Protein AF-A0A1F5TQA6-F1 (afdb_monomer_lite)

Sequence (234 aa):
MYDNLQKINLTEYLNKCCGGTNWVKESWLVFLDSYVGLLSKENTNILKLKINNNLNHYQINDIVNEIMIACVYHPEANFFKENNKKTFDLFDKNLNLKIEVKTLNEGDDEKERHKQDKFICISKCLNVLEEKNEKQQTKKIIYKKCTDHLTKASSQINNKGKIYLIYDYNTLTSENIGTKKEPRFTRTHRSALSKDDIKNEINNFLNNFSKNHPQITVEAIYFGDLRDKVINSK

pLDDT: mean 78.11, std 19.72, range [31.39, 97.75]

Organism: NCBI:txid1798007

Foldseek 3Di:
DLVLCVLLVCVVVCCVVQVHDPDPPQLLSVLLSVLSVPDDPQQSVQSSVQDDPPDDSVSVVQSVQLSLCCLQPNSPWGADDPPVHQAAGTARPVVRAGEHEAELFDDPVQVVVVVVAPDDPDPDPQDPVRLVVLLVVLLVLLLVSLVVRVVSNCVNRVLAHEYEYEYEQLGNRDHDDDDDDDDDDDDRDHRSDDPVRSVVSNVVSQVVVCVVRVRYHYHYDYPVVSSVSSSVRD

Secondary structure (DSSP, 8-state):
--HHHHHTT-HHHHHHHTTSSS----HHHHHHHHHHHHS-HHHHHHHHHHS-TT--HHHHHHHHHHHHHHHHH-TTPEE---BSB---SEEETTTTEEEEEEEEPPPHHHHHHHHHS----------HHHHHHHHHHHHHHHHHHHHHHHHHHHHHTTT-EEEEEEE-TTTSS------------------SS-HHHHHHHHHHHHHHHHHH-TTEEEEEEEHHHHHHHHHT--

Radius of gyration: 19.12 Å; chains: 1; bounding box: 57×35×50 Å

Structure (mmCIF, N/CA/C/O backbone):
data_AF-A0A1F5TQA6-F1
#
_entry.id   AF-A0A1F5TQA6-F1
#
loop_
_atom_site.group_PDB
_atom_site.id
_atom_site.type_symbol
_atom_site.label_atom_id
_atom_site.label_alt_id
_atom_site.label_comp_id
_atom_site.label_asym_id
_atom_site.label_entity_id
_atom_sit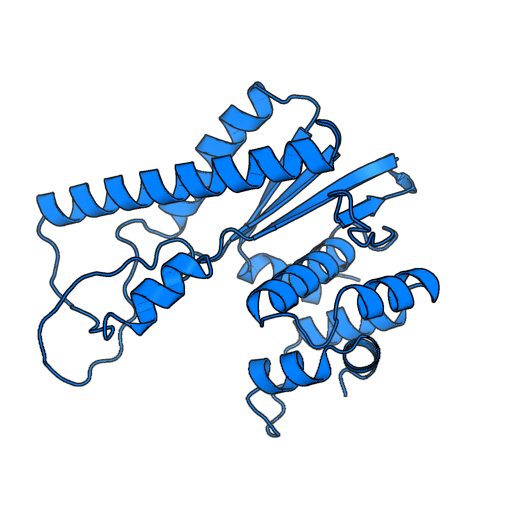e.label_seq_id
_atom_site.pdbx_PDB_ins_code
_atom_site.Cartn_x
_atom_site.Cartn_y
_atom_site.Cartn_z
_atom_site.occupancy
_atom_site.B_iso_or_equiv
_atom_site.auth_seq_id
_atom_site.auth_comp_id
_atom_site.auth_asym_id
_atom_site.auth_atom_id
_atom_site.pdbx_PDB_model_num
ATOM 1 N N . MET A 1 1 ? -16.507 -7.291 -16.276 1.00 73.50 1 MET A N 1
ATOM 2 C CA . MET A 1 1 ? -15.082 -7.016 -16.571 1.00 73.50 1 MET A CA 1
ATOM 3 C C . MET A 1 1 ? -14.577 -6.030 -15.532 1.00 73.50 1 MET A C 1
ATOM 5 O O . MET A 1 1 ? -14.895 -4.864 -15.659 1.00 73.50 1 MET A O 1
ATOM 9 N N . TYR A 1 2 ? -13.870 -6.487 -14.488 1.00 89.00 2 TYR A N 1
ATOM 10 C CA . TYR A 1 2 ? -13.513 -5.684 -13.297 1.00 89.00 2 TYR A CA 1
ATOM 11 C C . TYR A 1 2 ? -14.634 -4.728 -12.830 1.00 89.00 2 TYR A C 1
ATOM 13 O O . TYR A 1 2 ? -14.406 -3.535 -12.611 1.00 89.00 2 TYR A O 1
ATOM 21 N N . ASP A 1 3 ? -15.876 -5.227 -12.775 1.00 91.50 3 ASP A N 1
ATOM 22 C CA . ASP A 1 3 ? -17.065 -4.371 -12.677 1.00 91.50 3 ASP A CA 1
ATOM 23 C C . ASP A 1 3 ? -17.149 -3.684 -11.308 1.00 91.50 3 ASP A C 1
ATOM 25 O O . ASP A 1 3 ? -17.685 -2.583 -11.193 1.00 91.50 3 ASP A O 1
ATOM 29 N N . ASN A 1 4 ? -16.614 -4.305 -10.256 1.00 95.75 4 ASN A N 1
ATOM 30 C CA . ASN A 1 4 ? -16.625 -3.741 -8.911 1.00 95.75 4 ASN A CA 1
ATOM 31 C C . ASN A 1 4 ? -15.526 -2.686 -8.739 1.00 95.75 4 ASN A C 1
ATOM 33 O O . ASN A 1 4 ? -15.786 -1.633 -8.156 1.00 95.75 4 ASN A O 1
ATOM 37 N N . LEU A 1 5 ? -14.346 -2.897 -9.328 1.00 94.12 5 LEU A N 1
ATOM 38 C CA . LEU A 1 5 ? -13.292 -1.880 -9.404 1.00 94.12 5 LEU A CA 1
ATOM 39 C C . LEU A 1 5 ? -13.754 -0.662 -10.218 1.00 94.12 5 LEU A C 1
ATOM 41 O O . LEU A 1 5 ? -13.551 0.480 -9.803 1.00 94.12 5 LEU A O 1
ATOM 45 N N . GLN A 1 6 ? -14.451 -0.875 -11.336 1.00 91.81 6 GLN A N 1
ATOM 46 C CA . GLN A 1 6 ? -15.059 0.219 -12.103 1.00 91.81 6 GLN A CA 1
ATOM 47 C C . GLN A 1 6 ? -16.114 0.975 -11.287 1.00 91.81 6 GLN A C 1
ATOM 49 O O . GLN A 1 6 ? -16.143 2.207 -11.311 1.00 91.81 6 GLN A O 1
ATOM 54 N N . LYS A 1 7 ? -16.941 0.267 -10.501 1.00 93.12 7 LYS A N 1
ATOM 55 C CA . LYS A 1 7 ? -17.925 0.898 -9.606 1.00 93.12 7 LYS A CA 1
ATOM 56 C C . LYS A 1 7 ? -17.283 1.816 -8.572 1.00 93.12 7 LYS A C 1
ATOM 58 O O . LYS A 1 7 ? -17.970 2.732 -8.140 1.00 93.12 7 LYS A O 1
ATOM 63 N N . ILE A 1 8 ? -16.025 1.617 -8.172 1.00 94.00 8 ILE A N 1
ATOM 64 C CA . ILE A 1 8 ? -15.305 2.522 -7.255 1.00 94.00 8 ILE A CA 1
ATOM 65 C C . ILE A 1 8 ? -14.425 3.556 -7.980 1.00 94.00 8 ILE A C 1
ATOM 67 O O . ILE A 1 8 ? -13.492 4.082 -7.388 1.00 94.00 8 ILE A O 1
ATOM 71 N N . ASN A 1 9 ? -14.741 3.878 -9.239 1.00 92.00 9 ASN A N 1
ATOM 72 C CA . ASN A 1 9 ? -14.057 4.873 -10.077 1.00 92.00 9 ASN A CA 1
ATOM 73 C C . ASN A 1 9 ? -12.630 4.498 -10.532 1.00 92.00 9 ASN A C 1
ATOM 75 O O . ASN A 1 9 ? -11.887 5.371 -10.975 1.00 92.00 9 ASN A O 1
ATOM 79 N N . LEU A 1 10 ? -12.232 3.218 -10.515 1.00 90.06 10 LEU A N 1
ATOM 80 C CA . LEU A 1 10 ? -10.914 2.803 -11.034 1.00 90.06 10 LEU A CA 1
ATOM 81 C C . LEU A 1 10 ? -10.862 2.617 -12.557 1.00 90.06 10 LEU A C 1
ATOM 83 O O . LEU A 1 10 ? -9.854 2.148 -13.074 1.00 90.06 10 LEU A O 1
ATOM 87 N N . THR A 1 11 ? -11.897 2.991 -13.308 1.00 87.31 11 THR A N 1
ATOM 88 C CA . THR A 1 11 ? -11.952 2.776 -14.765 1.00 87.31 11 THR A CA 1
ATOM 89 C C . THR A 1 11 ? -10.742 3.355 -15.504 1.00 87.31 11 THR A C 1
ATOM 91 O O . THR A 1 11 ? -10.133 2.667 -16.320 1.00 87.31 11 THR A O 1
ATOM 94 N N . GLU A 1 12 ? -10.344 4.597 -15.206 1.00 81.12 12 GLU A N 1
ATOM 95 C CA . GLU A 1 12 ? -9.190 5.221 -15.868 1.00 81.12 12 GLU A CA 1
ATOM 96 C C . GLU A 1 12 ? -7.869 4.536 -15.491 1.00 81.12 12 GLU A C 1
ATOM 98 O O . GLU A 1 12 ? -7.020 4.304 -16.356 1.00 81.12 12 GLU A O 1
ATOM 103 N N . TYR A 1 13 ? -7.716 4.159 -14.218 1.00 82.69 13 TYR A N 1
ATOM 104 C CA . TYR A 1 13 ? -6.567 3.386 -13.750 1.00 82.69 13 TYR A CA 1
ATOM 105 C C . TYR A 1 13 ? -6.472 2.050 -14.484 1.00 82.69 13 TYR A C 1
ATOM 107 O O . TYR A 1 13 ? -5.425 1.734 -15.039 1.00 82.69 13 TYR A O 1
ATOM 115 N N . LEU A 1 14 ? -7.575 1.303 -14.566 1.00 82.00 14 LEU A N 1
ATOM 116 C CA . LEU A 1 14 ? -7.634 0.022 -15.268 1.00 82.00 14 LEU A CA 1
ATOM 117 C C . LEU A 1 14 ? -7.272 0.178 -16.748 1.00 82.00 14 LEU A C 1
ATOM 119 O O . LEU A 1 14 ? -6.489 -0.617 -17.264 1.00 82.00 14 LEU A O 1
ATOM 123 N N . ASN A 1 15 ? -7.763 1.227 -17.412 1.00 77.50 15 ASN A N 1
ATOM 124 C CA . ASN A 1 15 ? -7.427 1.510 -18.808 1.00 77.50 15 ASN A CA 1
ATOM 125 C C . ASN A 1 15 ? -5.929 1.781 -19.001 1.00 77.50 15 ASN A C 1
ATOM 127 O O . ASN A 1 15 ? -5.332 1.255 -19.941 1.00 77.50 15 ASN A O 1
ATOM 131 N N . LYS A 1 16 ? -5.316 2.570 -18.108 1.00 73.19 16 LYS A N 1
ATOM 132 C CA . LYS A 1 16 ? -3.877 2.880 -18.141 1.00 73.19 16 LYS A CA 1
ATOM 133 C C . LYS A 1 16 ? -3.017 1.662 -17.803 1.00 73.19 16 LYS A C 1
ATOM 135 O O . LYS A 1 16 ? -2.061 1.378 -18.516 1.00 73.19 16 LYS A O 1
ATOM 140 N N . CYS A 1 17 ? -3.358 0.932 -16.744 1.00 67.69 17 CYS A N 1
ATOM 141 C CA . CYS A 1 17 ? -2.598 -0.227 -16.281 1.00 67.69 17 CYS A CA 1
ATOM 142 C C . CYS A 1 17 ? -2.706 -1.429 -17.223 1.00 67.69 17 CYS A C 1
ATOM 144 O O . CYS A 1 17 ? -1.745 -2.181 -17.334 1.00 67.69 17 CYS A O 1
ATOM 146 N N . CYS A 1 18 ? -3.836 -1.597 -17.916 1.00 65.62 18 CYS A N 1
ATOM 147 C CA . CYS A 1 18 ? -4.081 -2.735 -18.807 1.00 65.62 18 CYS A CA 1
ATOM 148 C C . CYS A 1 18 ? -3.906 -2.392 -20.300 1.00 65.62 18 CYS A C 1
ATOM 150 O O . CYS A 1 18 ? -4.338 -3.159 -21.155 1.00 65.62 18 CYS A O 1
ATOM 152 N N . GLY A 1 19 ? -3.304 -1.242 -20.631 1.00 57.25 19 GLY A N 1
ATOM 153 C CA . GLY A 1 19 ? -2.870 -0.917 -21.996 1.00 57.25 19 GLY A CA 1
ATOM 154 C C . GLY A 1 19 ? -3.977 -0.652 -23.024 1.00 57.25 19 GLY A C 1
ATOM 155 O O . GLY A 1 19 ? -3.674 -0.607 -24.211 1.00 57.2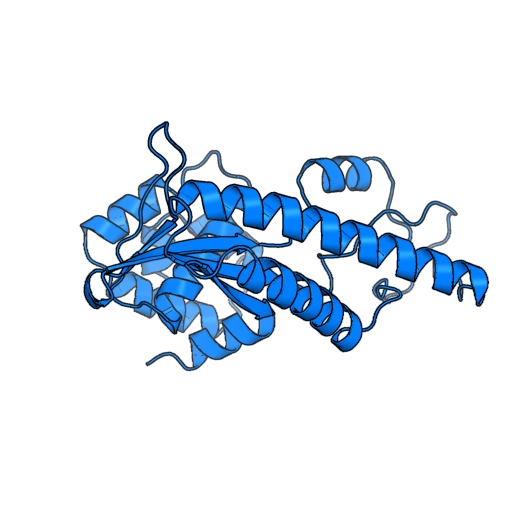5 19 GLY A O 1
ATOM 156 N N . GLY A 1 20 ? -5.227 -0.449 -22.594 1.00 53.53 20 GLY A N 1
ATOM 157 C CA . GLY A 1 20 ? -6.359 -0.142 -23.471 1.00 53.53 20 GLY A CA 1
ATOM 158 C C . GLY A 1 20 ? -6.773 -1.293 -24.404 1.00 53.53 20 GLY A C 1
ATOM 159 O O . GLY A 1 20 ? -6.061 -1.700 -25.314 1.00 53.53 20 GLY A O 1
ATOM 160 N N . THR A 1 21 ? -8.004 -1.775 -24.239 1.00 48.66 21 THR A N 1
ATOM 161 C CA . THR A 1 21 ? -8.761 -2.666 -25.153 1.00 48.66 21 THR A CA 1
ATOM 162 C C . THR A 1 21 ? -8.250 -4.091 -25.429 1.00 48.66 21 THR A C 1
ATOM 164 O O . THR A 1 21 ? -9.085 -4.936 -25.743 1.00 48.66 21 THR A O 1
ATOM 167 N N . ASN A 1 22 ? -6.975 -4.428 -25.208 1.00 48.84 22 ASN A N 1
ATOM 168 C CA . ASN A 1 22 ? -6.481 -5.814 -25.268 1.00 48.84 22 ASN A CA 1
ATOM 169 C C . ASN A 1 22 ? -6.252 -6.369 -23.856 1.00 48.84 22 ASN A C 1
ATOM 171 O O . ASN A 1 22 ? -5.157 -6.319 -23.305 1.00 48.84 22 ASN A O 1
ATOM 175 N N . TRP A 1 23 ? -7.335 -6.871 -23.263 1.00 55.66 23 TRP A N 1
ATOM 176 C CA . TRP A 1 23 ? -7.415 -7.346 -21.883 1.00 55.66 23 TRP A CA 1
ATOM 177 C C . TRP A 1 23 ? -6.536 -8.580 -21.644 1.00 55.66 23 TRP A C 1
ATOM 179 O O . TRP A 1 23 ? -7.006 -9.713 -21.748 1.00 55.66 23 TRP A O 1
ATOM 189 N N . VAL A 1 24 ? -5.282 -8.386 -21.236 1.00 57.25 24 VAL A N 1
ATOM 190 C CA . VAL A 1 24 ? -4.620 -9.404 -20.414 1.00 57.25 24 VAL A CA 1
ATOM 191 C C . VAL A 1 24 ? -5.302 -9.345 -19.050 1.00 57.25 24 VAL A C 1
ATOM 193 O O . VAL A 1 24 ? -5.201 -8.353 -18.327 1.00 57.25 24 VAL A O 1
ATOM 196 N N . LYS A 1 25 ? -6.084 -10.379 -18.726 1.00 69.12 25 LYS A N 1
ATOM 197 C CA . LYS A 1 25 ? -6.640 -10.542 -17.382 1.00 69.12 25 LYS A CA 1
ATOM 198 C C . LYS A 1 25 ? -5.492 -10.814 -16.418 1.00 69.12 25 LYS A C 1
ATOM 200 O O . LYS A 1 25 ? -5.033 -11.942 -16.291 1.00 69.12 25 LYS A O 1
ATOM 205 N N . GLU A 1 26 ? -5.034 -9.768 -15.755 1.00 80.19 26 GLU A N 1
ATOM 206 C CA . GLU A 1 26 ? -4.136 -9.862 -14.613 1.00 80.19 26 GLU A CA 1
ATOM 207 C C . GLU A 1 26 ? -4.861 -10.559 -13.455 1.00 80.19 26 GLU A C 1
ATOM 209 O O . GLU A 1 26 ? -5.853 -10.043 -12.936 1.00 80.19 26 GLU A O 1
ATOM 214 N N . SER A 1 27 ? -4.374 -11.731 -13.035 1.00 87.25 27 SER A N 1
ATOM 215 C CA . SER A 1 27 ? -5.025 -12.533 -11.991 1.00 87.25 27 SER A CA 1
ATOM 216 C C . SER A 1 27 ? -5.274 -11.724 -10.718 1.00 87.25 27 SER A C 1
ATOM 218 O O . SER A 1 27 ? -6.384 -11.739 -10.197 1.00 87.25 27 SER A O 1
ATOM 220 N N . TRP A 1 28 ? -4.296 -10.941 -10.256 1.00 87.75 28 TRP A N 1
ATOM 221 C CA . TRP A 1 28 ? -4.438 -10.150 -9.029 1.00 87.75 28 TRP A CA 1
ATOM 222 C C . TRP A 1 28 ? -5.576 -9.117 -9.110 1.00 87.75 28 TRP A C 1
ATOM 224 O O . TRP A 1 28 ? -6.246 -8.887 -8.109 1.00 87.75 28 TRP A O 1
ATOM 234 N N . LEU A 1 29 ? -5.867 -8.547 -10.290 1.00 89.25 29 LEU A N 1
ATOM 235 C CA . LEU A 1 29 ? -7.008 -7.639 -10.475 1.00 89.25 29 LEU A CA 1
ATOM 236 C C . LEU A 1 29 ? -8.350 -8.376 -10.405 1.00 89.25 29 LEU A C 1
ATOM 238 O O . LEU A 1 29 ? -9.328 -7.799 -9.941 1.00 89.25 29 LEU A O 1
ATOM 242 N N . VAL A 1 30 ? -8.413 -9.642 -10.831 1.00 91.12 30 VAL A N 1
ATOM 243 C CA . VAL A 1 30 ? -9.632 -10.467 -10.725 1.00 91.12 30 VAL A CA 1
ATOM 244 C C . VAL A 1 30 ? -9.973 -10.742 -9.258 1.00 91.12 30 VAL A C 1
ATOM 246 O O . VAL A 1 30 ? -11.129 -10.607 -8.853 1.00 91.12 30 VAL A O 1
ATOM 249 N N . PHE A 1 31 ? -8.968 -11.087 -8.453 1.00 93.88 31 PHE A N 1
ATOM 250 C CA . PHE A 1 31 ? -9.145 -11.304 -7.015 1.00 93.88 31 PHE A CA 1
ATOM 251 C C . PHE A 1 31 ? -9.477 -10.000 -6.287 1.00 93.88 31 PHE A C 1
ATOM 253 O O . PHE A 1 31 ? -10.421 -9.960 -5.499 1.00 93.88 31 PHE A O 1
ATOM 260 N N . LEU A 1 32 ? -8.788 -8.905 -6.623 1.00 94.38 32 LEU A N 1
ATOM 261 C CA . LEU A 1 32 ? -9.079 -7.593 -6.048 1.00 94.38 32 LEU A CA 1
ATOM 262 C C . LEU A 1 32 ? -10.505 -7.120 -6.383 1.00 94.38 32 LEU A C 1
ATOM 264 O O . LEU A 1 32 ? -11.195 -6.592 -5.515 1.00 94.38 32 LEU A O 1
ATOM 268 N N . ASP A 1 33 ? -10.981 -7.348 -7.611 1.00 94.88 33 ASP A N 1
ATOM 269 C CA . ASP A 1 33 ? -12.361 -7.048 -8.021 1.00 94.88 33 ASP A CA 1
ATOM 270 C C . ASP A 1 33 ? -13.401 -7.882 -7.271 1.00 94.88 33 ASP A C 1
ATOM 272 O O . ASP A 1 33 ? -14.462 -7.372 -6.897 1.00 94.88 33 ASP A O 1
ATOM 276 N N . SER A 1 34 ? -13.084 -9.149 -7.009 1.00 95.06 34 SER A N 1
ATOM 277 C CA . SER A 1 34 ? -13.934 -10.034 -6.212 1.00 95.06 34 SER A CA 1
ATOM 278 C C . SER A 1 34 ? -14.031 -9.535 -4.769 1.00 95.06 34 SER A C 1
ATOM 280 O O . SER A 1 34 ? -15.137 -9.385 -4.255 1.00 95.06 34 SER A O 1
ATOM 282 N N . TYR A 1 35 ? -12.900 -9.166 -4.157 1.00 96.50 35 TYR A N 1
ATOM 283 C CA . TYR A 1 35 ? -12.860 -8.565 -2.821 1.00 96.50 35 TYR A CA 1
ATOM 284 C C . TYR A 1 35 ? -13.679 -7.270 -2.741 1.00 96.50 35 TYR A C 1
ATOM 286 O O . TYR A 1 35 ? -14.520 -7.126 -1.856 1.00 96.50 35 TYR A O 1
ATOM 294 N N . VAL A 1 36 ? -13.508 -6.351 -3.699 1.00 96.94 36 VAL A N 1
ATOM 295 C CA . VAL A 1 36 ? -14.291 -5.103 -3.740 1.00 96.94 36 VAL A CA 1
ATOM 296 C C . VAL A 1 36 ? -15.791 -5.383 -3.885 1.00 96.94 36 VAL A C 1
ATOM 298 O O . VAL A 1 36 ? -16.603 -4.648 -3.327 1.00 96.94 36 VAL A O 1
ATOM 301 N N . GLY A 1 37 ? -16.173 -6.468 -4.565 1.00 96.25 37 GLY A N 1
ATOM 302 C CA . GLY A 1 37 ? -17.562 -6.926 -4.657 1.00 96.25 37 GLY A CA 1
ATOM 303 C C . GLY A 1 37 ? -18.179 -7.398 -3.336 1.00 96.25 37 GLY A C 1
ATOM 304 O O . GLY A 1 37 ? -19.404 -7.394 -3.216 1.00 96.25 37 GLY A O 1
ATOM 305 N N . LEU A 1 38 ? -17.358 -7.772 -2.351 1.00 95.69 38 LEU A N 1
ATOM 306 C CA . LEU A 1 38 ? -17.789 -8.226 -1.023 1.00 95.69 38 LEU A CA 1
ATOM 307 C C . LEU A 1 38 ? -17.828 -7.096 0.017 1.00 95.69 38 LEU A C 1
ATOM 309 O O . LEU A 1 38 ? -18.338 -7.291 1.121 1.00 95.69 38 LEU A O 1
ATOM 313 N N . LEU A 1 39 ? -17.298 -5.912 -0.309 1.00 96.75 39 LEU A N 1
ATOM 314 C CA . LEU A 1 39 ? -17.269 -4.785 0.616 1.00 96.75 39 LEU A CA 1
ATOM 315 C C . LEU A 1 39 ? -18.675 -4.292 0.966 1.00 96.75 39 LEU A C 1
ATOM 317 O O . LEU A 1 39 ? -19.594 -4.264 0.145 1.00 96.75 39 LEU A O 1
ATOM 321 N N . SER A 1 40 ? -18.821 -3.795 2.195 1.00 95.88 40 SER A N 1
ATOM 322 C CA . SER A 1 40 ? -20.041 -3.110 2.613 1.00 95.88 40 SER A CA 1
ATOM 323 C C . SER A 1 40 ? -20.324 -1.887 1.727 1.00 95.88 40 SER A C 1
ATOM 325 O O . SER A 1 40 ? -19.423 -1.268 1.144 1.00 95.88 40 SER A O 1
ATOM 327 N N . LYS A 1 41 ? -21.598 -1.480 1.664 1.00 96.44 41 LYS A N 1
ATOM 328 C CA . LYS A 1 41 ? -22.010 -0.259 0.951 1.00 96.44 41 LYS A CA 1
ATOM 329 C C . LYS A 1 41 ? -21.269 0.981 1.469 1.00 96.44 41 LYS A C 1
ATOM 331 O O . LYS A 1 41 ? -20.945 1.869 0.685 1.00 96.44 41 LYS A O 1
ATOM 336 N N . GLU A 1 42 ? -20.989 1.028 2.770 1.00 94.88 42 GLU A N 1
ATOM 337 C CA . GLU A 1 42 ? -20.225 2.104 3.404 1.00 94.88 42 GLU A CA 1
ATOM 338 C C . GLU A 1 42 ? -18.777 2.141 2.898 1.00 94.88 42 GLU A C 1
ATOM 340 O O . GLU A 1 42 ? -18.367 3.159 2.345 1.00 94.88 42 GLU A O 1
ATOM 345 N N . ASN A 1 43 ? -18.041 1.025 2.971 1.00 95.69 43 ASN A N 1
ATOM 346 C CA . ASN A 1 43 ? -16.664 0.937 2.468 1.00 95.69 43 ASN A CA 1
ATOM 347 C C . ASN A 1 43 ? -16.580 1.261 0.971 1.00 95.69 43 ASN A C 1
ATOM 349 O O . ASN A 1 43 ? -15.705 2.010 0.540 1.00 95.69 43 ASN A O 1
ATOM 353 N N . THR A 1 44 ? -17.539 0.771 0.183 1.00 95.56 44 THR A N 1
ATOM 354 C CA . THR A 1 44 ? -17.637 1.079 -1.251 1.00 95.56 44 THR A CA 1
ATOM 355 C C . THR A 1 44 ? -17.788 2.584 -1.493 1.00 95.56 44 THR A C 1
ATOM 357 O O . THR A 1 44 ? -17.135 3.150 -2.371 1.00 95.56 44 THR A O 1
ATOM 360 N N . ASN A 1 45 ? -18.636 3.260 -0.713 1.00 94.62 45 ASN A N 1
ATOM 361 C CA . ASN A 1 45 ? -18.818 4.707 -0.815 1.00 94.62 45 ASN A CA 1
ATOM 362 C C . ASN A 1 45 ? -17.568 5.474 -0.371 1.00 94.62 45 ASN A C 1
ATOM 364 O O . ASN A 1 45 ? -17.212 6.464 -1.005 1.00 94.62 45 ASN A O 1
ATOM 368 N N . ILE A 1 46 ? -16.877 5.016 0.675 1.00 94.31 46 ILE A N 1
ATOM 369 C CA . ILE A 1 46 ? -15.625 5.631 1.130 1.00 94.31 46 ILE A CA 1
ATOM 370 C C . ILE A 1 46 ? -14.546 5.519 0.050 1.00 94.31 46 ILE A C 1
ATOM 372 O O . ILE A 1 46 ? -13.913 6.525 -0.269 1.00 94.31 46 ILE A O 1
ATOM 376 N N . LEU A 1 47 ? -14.386 4.349 -0.574 1.00 94.38 47 LEU A N 1
ATOM 377 C CA . LEU A 1 47 ? -13.443 4.154 -1.680 1.00 94.38 47 LEU A CA 1
ATOM 378 C C . LEU A 1 47 ? -13.767 5.051 -2.879 1.00 94.38 47 LEU A C 1
ATOM 380 O O . LEU A 1 47 ? -12.875 5.735 -3.374 1.00 94.38 47 LEU A O 1
ATOM 384 N N . LYS A 1 48 ? -15.042 5.155 -3.279 1.00 93.31 48 LYS A N 1
ATOM 385 C CA . LYS A 1 48 ? -15.484 6.123 -4.304 1.00 93.31 48 LYS A CA 1
ATOM 386 C C . LYS A 1 48 ? -15.111 7.561 -3.953 1.00 93.31 48 LYS A C 1
ATOM 388 O O . LYS A 1 48 ? -14.741 8.340 -4.823 1.00 93.31 48 LYS A O 1
ATOM 393 N N . LEU A 1 49 ? -15.245 7.936 -2.682 1.00 91.00 49 LEU A N 1
ATOM 394 C CA . LEU A 1 49 ? -14.924 9.282 -2.214 1.00 91.00 49 LEU A CA 1
ATOM 395 C C . LEU A 1 49 ? -13.414 9.530 -2.131 1.00 91.00 49 LEU A C 1
ATOM 397 O O . LEU A 1 49 ? -13.006 10.687 -2.278 1.00 91.00 49 LEU A O 1
ATOM 401 N N . LYS A 1 50 ? -12.606 8.497 -1.855 1.00 90.88 50 LYS A N 1
ATOM 402 C CA . LYS A 1 50 ? -11.142 8.556 -1.955 1.00 90.88 50 LYS A CA 1
ATOM 403 C C . LYS A 1 50 ? -10.733 8.740 -3.419 1.00 90.88 50 LYS A C 1
ATOM 405 O O . LYS A 1 50 ? -10.024 9.693 -3.721 1.00 90.88 50 LYS A O 1
ATOM 410 N N . ILE A 1 51 ? -11.251 7.904 -4.320 1.00 90.25 51 ILE A N 1
ATOM 411 C CA . ILE A 1 51 ? -10.934 7.882 -5.756 1.00 90.25 51 ILE A CA 1
ATOM 412 C C . ILE A 1 51 ? -11.788 8.921 -6.496 1.00 90.25 51 ILE A C 1
ATOM 414 O O . ILE A 1 51 ? -12.803 8.614 -7.127 1.00 90.25 51 ILE A O 1
ATOM 418 N N . ASN A 1 52 ? -11.386 10.185 -6.374 1.00 80.81 52 ASN A N 1
ATOM 419 C CA . ASN A 1 52 ? -12.001 11.299 -7.093 1.00 80.81 52 ASN A CA 1
ATOM 420 C C . ASN A 1 52 ? -11.201 11.667 -8.357 1.00 80.81 52 ASN A C 1
ATOM 422 O O . ASN A 1 52 ? -10.019 11.349 -8.473 1.00 80.81 52 ASN A O 1
ATOM 426 N N . ASN A 1 53 ? -11.841 12.384 -9.282 1.00 71.00 53 ASN A N 1
ATOM 427 C CA . ASN A 1 53 ? -11.286 12.700 -10.606 1.00 71.00 53 ASN A CA 1
ATOM 428 C C . ASN A 1 53 ? -10.056 13.632 -10.593 1.00 71.00 53 ASN A C 1
ATOM 430 O O . ASN A 1 53 ? -9.473 13.861 -11.647 1.00 71.00 53 ASN A O 1
ATOM 434 N N . ASN A 1 54 ? -9.659 14.182 -9.440 1.00 81.31 54 ASN A N 1
ATOM 435 C CA . ASN A 1 54 ? -8.517 15.096 -9.334 1.00 81.31 54 ASN A CA 1
ATOM 436 C C . ASN A 1 54 ? -7.232 14.401 -8.859 1.00 81.31 54 ASN A C 1
ATOM 438 O O . ASN A 1 54 ? -6.224 15.074 -8.648 1.00 81.31 54 ASN A O 1
ATOM 442 N N . LEU A 1 55 ? -7.258 13.082 -8.649 1.00 81.62 55 LEU A N 1
ATOM 443 C CA . LEU A 1 55 ? -6.078 12.343 -8.220 1.00 81.62 55 LEU A CA 1
ATOM 444 C C . LEU A 1 55 ? -5.143 12.035 -9.388 1.00 81.62 55 LEU A C 1
ATOM 446 O O . LEU A 1 55 ? -5.570 11.619 -10.465 1.00 81.62 55 LEU A O 1
ATOM 450 N N . ASN A 1 56 ? -3.842 12.168 -9.142 1.00 79.50 56 ASN A N 1
ATOM 451 C CA . ASN A 1 56 ? -2.838 11.644 -10.057 1.00 79.50 56 ASN A CA 1
ATOM 452 C C . ASN A 1 56 ? -2.746 10.109 -9.937 1.00 79.50 56 ASN A C 1
ATOM 454 O O . ASN A 1 56 ? -3.263 9.490 -9.002 1.00 79.50 56 ASN A O 1
ATOM 458 N N . HIS A 1 57 ? -2.076 9.457 -10.887 1.00 72.94 57 HIS A N 1
ATOM 459 C CA . HIS A 1 57 ? -2.019 7.994 -10.912 1.00 72.94 57 HIS A CA 1
ATOM 460 C C . HIS A 1 57 ? -1.227 7.382 -9.750 1.00 72.94 57 HIS A C 1
ATOM 462 O O . HIS A 1 57 ? -1.469 6.222 -9.433 1.00 72.94 57 HIS A O 1
ATOM 468 N N . TYR A 1 58 ? -0.326 8.126 -9.098 1.00 75.06 58 TYR A N 1
ATOM 469 C CA . TYR A 1 58 ? 0.384 7.653 -7.903 1.00 75.06 58 TYR A CA 1
ATOM 470 C C . TYR A 1 58 ? -0.538 7.613 -6.696 1.00 75.06 58 TYR A C 1
ATOM 472 O O . TYR A 1 58 ? -0.585 6.600 -6.012 1.00 75.06 58 TYR A O 1
ATOM 480 N N . GLN A 1 59 ? -1.334 8.663 -6.498 1.00 80.62 59 GLN A N 1
ATOM 481 C CA . GLN A 1 59 ? -2.348 8.705 -5.449 1.00 80.62 59 GLN A CA 1
ATOM 482 C C . GLN A 1 59 ? -3.391 7.601 -5.650 1.00 80.62 59 GLN A C 1
ATOM 484 O O . GLN A 1 59 ? -3.791 6.943 -4.695 1.00 80.62 59 GLN A O 1
ATOM 489 N N . ILE A 1 60 ? -3.798 7.345 -6.898 1.00 84.69 60 ILE A N 1
ATOM 490 C CA . ILE A 1 60 ? -4.687 6.217 -7.201 1.00 84.69 60 ILE A CA 1
ATOM 491 C C . ILE A 1 60 ? -3.988 4.882 -6.909 1.00 84.69 60 ILE A C 1
ATOM 493 O O . ILE A 1 60 ? -4.605 3.989 -6.335 1.00 84.69 60 ILE A O 1
ATOM 497 N N . ASN A 1 61 ? -2.707 4.736 -7.257 1.00 82.69 61 ASN A N 1
ATOM 498 C CA . ASN A 1 61 ? -1.946 3.525 -6.957 1.00 82.69 61 ASN A CA 1
ATOM 499 C C . ASN A 1 61 ? -1.765 3.298 -5.447 1.00 82.69 61 ASN A C 1
ATOM 501 O O . ASN A 1 61 ? -1.808 2.154 -5.006 1.00 82.69 61 ASN A O 1
ATOM 505 N N . ASP A 1 62 ? -1.605 4.359 -4.656 1.00 86.06 62 ASP A N 1
ATOM 506 C CA . ASP A 1 62 ? -1.579 4.279 -3.194 1.00 86.06 62 ASP A CA 1
ATOM 507 C C . ASP A 1 62 ? -2.920 3.764 -2.653 1.00 86.06 62 ASP A C 1
ATOM 509 O O . ASP A 1 62 ? -2.936 2.852 -1.832 1.00 86.06 62 ASP A O 1
ATOM 513 N N . ILE A 1 63 ? -4.049 4.229 -3.195 1.00 91.25 63 ILE A N 1
ATOM 514 C CA . ILE A 1 63 ? -5.366 3.695 -2.817 1.00 91.25 63 ILE A CA 1
ATOM 515 C C . ILE A 1 63 ? -5.516 2.226 -3.245 1.00 91.25 63 ILE A C 1
ATOM 517 O O . ILE A 1 63 ? -6.048 1.414 -2.494 1.00 91.25 63 ILE A O 1
ATOM 521 N N . VAL A 1 64 ? -5.028 1.838 -4.429 1.00 92.06 64 VAL A N 1
ATOM 522 C CA . VAL A 1 64 ? -5.024 0.424 -4.852 1.00 92.06 64 VAL A CA 1
ATOM 523 C C . VAL A 1 64 ? -4.209 -0.428 -3.877 1.00 92.06 64 VAL A C 1
ATOM 525 O O . VAL A 1 64 ? -4.670 -1.491 -3.468 1.00 92.06 64 VAL A O 1
ATOM 528 N N . ASN A 1 65 ? -3.049 0.062 -3.446 1.00 92.50 65 ASN A N 1
ATOM 529 C CA . ASN A 1 65 ? -2.221 -0.567 -2.424 1.00 92.50 65 ASN A CA 1
ATOM 530 C C . ASN A 1 65 ? -2.964 -0.737 -1.089 1.00 92.50 65 ASN A C 1
ATOM 532 O O . ASN A 1 65 ? -2.883 -1.804 -0.483 1.00 92.50 65 ASN A O 1
ATOM 536 N N . GLU A 1 66 ? -3.732 0.262 -0.648 1.00 95.19 66 GLU A N 1
ATOM 537 C CA . GLU A 1 66 ? -4.591 0.132 0.535 1.00 95.19 66 GLU A CA 1
ATOM 538 C C . GLU A 1 66 ? -5.621 -0.997 0.377 1.00 95.19 66 GLU A C 1
ATOM 540 O O . GLU A 1 66 ? -5.783 -1.815 1.283 1.00 95.19 66 GLU A O 1
ATOM 545 N N . ILE A 1 67 ? -6.291 -1.077 -0.782 1.00 96.81 67 ILE A N 1
ATOM 546 C CA . ILE A 1 67 ? -7.276 -2.132 -1.067 1.00 96.81 67 ILE A CA 1
ATOM 547 C C . ILE A 1 67 ? -6.594 -3.506 -1.066 1.00 96.81 67 ILE A C 1
ATOM 549 O O . ILE A 1 67 ? -7.146 -4.457 -0.519 1.00 96.81 67 ILE A O 1
ATOM 553 N N . MET A 1 68 ? -5.386 -3.621 -1.627 1.00 96.19 68 MET A N 1
ATOM 554 C CA . MET A 1 68 ? -4.612 -4.867 -1.615 1.00 96.19 68 MET A CA 1
ATOM 555 C C . MET A 1 68 ? -4.230 -5.291 -0.191 1.00 96.19 68 MET A C 1
ATOM 557 O O . MET A 1 68 ? -4.359 -6.465 0.150 1.00 96.19 68 MET A O 1
ATOM 561 N N . ILE A 1 69 ? -3.799 -4.353 0.659 1.00 97.75 69 ILE A N 1
ATOM 562 C CA . ILE A 1 69 ? -3.486 -4.636 2.067 1.00 97.75 69 ILE A CA 1
ATOM 563 C C . ILE A 1 69 ? -4.729 -5.098 2.824 1.00 97.75 69 ILE A C 1
ATOM 565 O O . ILE A 1 69 ? -4.660 -6.093 3.549 1.00 97.75 69 ILE A O 1
ATOM 569 N N . ALA A 1 70 ? -5.859 -4.417 2.638 1.00 97.19 70 ALA A N 1
ATOM 570 C CA . ALA A 1 70 ? -7.121 -4.837 3.230 1.00 97.19 70 ALA A CA 1
ATOM 571 C C . ALA A 1 70 ? -7.498 -6.247 2.747 1.00 97.19 70 ALA A C 1
ATOM 573 O O . ALA A 1 70 ? -7.712 -7.132 3.564 1.00 97.19 70 ALA A O 1
ATOM 574 N N . CYS A 1 71 ? -7.447 -6.505 1.439 1.00 96.94 71 CYS A N 1
ATOM 575 C CA . CYS A 1 71 ? -7.747 -7.809 0.845 1.00 96.94 71 CYS A CA 1
ATOM 576 C C . CYS A 1 71 ? -6.900 -8.957 1.426 1.00 96.94 71 CYS A C 1
ATOM 578 O O . CYS A 1 71 ? -7.434 -10.022 1.722 1.00 96.94 71 CYS A O 1
ATOM 580 N N . VAL A 1 72 ? -5.591 -8.752 1.592 1.00 96.62 72 VAL A N 1
ATOM 581 C CA . VAL A 1 72 ? -4.664 -9.821 2.004 1.00 96.62 72 VAL A CA 1
ATOM 582 C C . VAL A 1 72 ? -4.646 -10.032 3.515 1.00 96.62 72 VAL A C 1
ATOM 584 O O . VAL A 1 72 ? -4.557 -11.169 3.973 1.00 96.62 72 VAL A O 1
ATOM 587 N N . TYR A 1 73 ? -4.676 -8.952 4.293 1.00 96.06 73 TYR A N 1
ATOM 588 C CA . TYR A 1 73 ? -4.354 -9.008 5.720 1.00 96.06 73 TYR A CA 1
ATOM 589 C C . TYR A 1 73 ? -5.511 -8.621 6.633 1.00 96.06 73 TYR A C 1
ATOM 591 O O . TYR A 1 73 ? -5.540 -9.051 7.784 1.00 96.06 73 TYR A O 1
ATOM 599 N N . HIS A 1 74 ? -6.431 -7.791 6.145 1.00 96.31 74 HIS A N 1
ATOM 600 C CA . HIS A 1 74 ? -7.487 -7.190 6.955 1.00 96.31 74 HIS A CA 1
ATOM 601 C C . HIS A 1 74 ? -8.814 -7.125 6.180 1.00 96.31 74 HIS A C 1
ATOM 603 O O . HIS A 1 74 ? -9.342 -6.028 5.971 1.00 96.31 74 HIS A O 1
ATOM 609 N N . PRO A 1 75 ? -9.361 -8.268 5.716 1.00 94.69 75 PRO A N 1
ATOM 610 C CA . PRO A 1 75 ? -10.490 -8.273 4.784 1.00 94.69 75 PRO A CA 1
ATOM 611 C C . PRO A 1 75 ? -11.745 -7.604 5.363 1.00 94.69 75 PRO A C 1
ATOM 613 O O . PRO A 1 75 ? -12.540 -7.039 4.615 1.00 94.69 75 PRO A O 1
ATOM 616 N N . GLU A 1 76 ? -11.880 -7.597 6.692 1.00 93.12 76 GLU A N 1
ATOM 617 C CA . GLU A 1 76 ? -12.994 -6.990 7.432 1.00 93.12 76 GLU A CA 1
ATOM 618 C C . GLU A 1 76 ? -12.716 -5.551 7.915 1.00 93.12 76 GLU A C 1
ATOM 620 O O . GLU A 1 76 ? -13.541 -4.949 8.613 1.00 93.12 76 GLU A O 1
ATOM 625 N N . ALA A 1 77 ? -11.564 -4.966 7.565 1.00 95.81 77 ALA A N 1
ATOM 626 C CA . ALA A 1 77 ? -11.261 -3.592 7.942 1.00 95.81 77 ALA A CA 1
ATOM 627 C C . ALA A 1 77 ? -12.176 -2.581 7.239 1.00 95.81 77 ALA A C 1
ATOM 629 O O . ALA A 1 77 ? -12.654 -2.763 6.117 1.00 95.81 77 ALA A O 1
ATOM 630 N N . ASN A 1 78 ? -12.414 -1.468 7.927 1.00 96.31 78 ASN A N 1
ATOM 631 C CA . ASN A 1 78 ? -13.136 -0.335 7.365 1.00 96.31 78 ASN A CA 1
ATOM 632 C C . ASN A 1 78 ? -12.132 0.650 6.781 1.00 96.31 78 ASN A C 1
ATOM 634 O O . ASN A 1 78 ? -11.116 0.934 7.417 1.00 96.31 78 ASN A O 1
ATOM 638 N N . PHE A 1 79 ? -12.441 1.183 5.603 1.00 95.56 79 PHE A N 1
ATOM 639 C CA . PHE A 1 79 ? -11.653 2.235 4.971 1.00 95.56 79 PHE A CA 1
ATOM 640 C C . PHE A 1 79 ? -11.999 3.585 5.592 1.00 95.56 79 PHE A C 1
ATOM 642 O O . PHE A 1 79 ? -13.143 3.824 5.974 1.00 95.56 79 PHE A O 1
ATOM 649 N N . PHE A 1 80 ? -11.029 4.493 5.660 1.00 92.38 80 PHE A N 1
ATOM 650 C CA . PHE A 1 80 ? -11.216 5.841 6.194 1.00 92.38 80 PHE A CA 1
ATOM 651 C C . PHE A 1 80 ? -10.722 6.882 5.208 1.00 92.38 80 PHE A C 1
ATOM 653 O O . PHE A 1 80 ? -9.608 6.803 4.707 1.00 92.38 80 PHE A O 1
ATOM 660 N N . LYS A 1 81 ? -11.539 7.903 4.952 1.00 82.50 81 LYS A N 1
ATOM 661 C CA . LYS A 1 81 ? -11.145 9.051 4.135 1.00 82.50 81 LYS A CA 1
ATOM 662 C C . LYS A 1 81 ? -10.549 10.152 5.014 1.00 82.50 81 LYS A C 1
ATOM 664 O O . LYS A 1 81 ? -11.123 10.493 6.048 1.00 82.50 81 LYS A O 1
ATOM 669 N N . GLU A 1 82 ? -9.452 10.761 4.564 1.00 72.75 82 GLU A N 1
ATOM 670 C CA . GLU A 1 82 ? -8.943 12.008 5.144 1.00 72.75 82 GLU A CA 1
ATOM 671 C C . GLU A 1 82 ? -9.991 13.125 4.987 1.00 72.75 82 GLU A C 1
ATOM 673 O O . GLU A 1 82 ? -10.181 13.684 3.908 1.00 72.75 82 GLU A O 1
ATOM 678 N N . ASN A 1 83 ? -10.699 13.447 6.071 1.00 59.53 83 ASN A N 1
ATOM 679 C CA . ASN A 1 83 ? -11.646 14.560 6.128 1.00 59.53 83 ASN A CA 1
ATOM 680 C C . ASN A 1 83 ? -10.982 15.736 6.857 1.00 59.53 83 ASN A C 1
ATOM 682 O O . ASN A 1 83 ? -11.135 15.877 8.070 1.00 59.53 83 ASN A O 1
ATOM 686 N N . ASN A 1 84 ? -10.207 16.554 6.133 1.00 54.22 84 ASN A N 1
ATOM 687 C CA . ASN A 1 84 ? -9.483 17.758 6.598 1.00 54.22 84 ASN A CA 1
ATOM 688 C C . ASN A 1 84 ? -8.476 17.570 7.759 1.00 54.22 84 ASN A C 1
ATOM 690 O O . ASN A 1 84 ? -7.665 18.457 8.018 1.00 54.22 84 ASN A O 1
ATOM 694 N N . LYS A 1 85 ? -8.480 16.421 8.440 1.00 62.19 85 LYS A N 1
ATOM 695 C CA . LYS A 1 85 ? -7.454 15.951 9.370 1.00 62.19 85 LYS A CA 1
ATOM 696 C C . LYS A 1 85 ? -6.871 14.655 8.818 1.00 62.19 85 LYS A C 1
ATOM 698 O O . LYS A 1 85 ? -7.619 13.771 8.402 1.00 62.19 85 LYS A O 1
ATOM 703 N N . LYS A 1 86 ? -5.541 14.556 8.831 1.00 68.12 86 LYS A N 1
ATOM 704 C CA . LYS A 1 86 ? -4.821 13.330 8.471 1.00 68.12 86 LYS A CA 1
ATOM 705 C C . LYS A 1 86 ? -5.264 12.218 9.423 1.00 68.12 86 LYS A C 1
ATOM 707 O O . LYS A 1 86 ? -5.130 12.367 10.637 1.00 68.12 86 LYS A O 1
ATOM 712 N N . THR A 1 87 ? -5.828 11.152 8.872 1.00 82.88 87 THR A N 1
ATOM 713 C CA . THR A 1 87 ? -6.286 9.964 9.605 1.00 82.88 87 THR A CA 1
ATOM 714 C C . THR A 1 87 ? -5.559 8.741 9.063 1.00 82.88 87 THR A C 1
ATOM 716 O O . THR A 1 87 ? -4.883 8.840 8.040 1.00 82.88 87 THR A O 1
ATOM 719 N N . PHE A 1 88 ? -5.662 7.628 9.780 1.00 92.31 88 PHE A N 1
ATOM 720 C CA . PHE A 1 88 ? -5.200 6.326 9.315 1.00 92.31 88 PHE A CA 1
ATOM 721 C C . PHE A 1 88 ? -6.054 5.820 8.139 1.00 92.31 88 PHE A C 1
ATOM 723 O O . PHE A 1 88 ? -7.234 6.171 8.061 1.00 92.31 88 PHE A O 1
ATOM 730 N N . ASP A 1 89 ? -5.495 4.982 7.267 1.00 94.94 89 ASP A N 1
ATOM 731 C CA . ASP A 1 89 ? -6.198 4.453 6.087 1.00 94.94 89 ASP A CA 1
ATOM 732 C C . ASP A 1 89 ? -7.270 3.410 6.408 1.00 94.94 89 ASP A C 1
ATOM 734 O O . ASP A 1 89 ? -8.361 3.446 5.828 1.00 94.94 89 ASP A O 1
ATOM 738 N N . LEU A 1 90 ? -6.971 2.481 7.325 1.00 96.56 90 LEU A N 1
ATOM 739 C CA . LEU A 1 90 ? -7.853 1.362 7.662 1.00 96.56 90 LEU A CA 1
ATOM 740 C C . LEU A 1 90 ? -8.015 1.200 9.178 1.00 96.56 90 LEU A C 1
ATOM 742 O O . LEU A 1 90 ? -7.082 1.417 9.956 1.00 96.56 90 LEU A O 1
ATOM 746 N N . PHE A 1 91 ? -9.193 0.743 9.601 1.00 96.12 91 PHE A N 1
ATOM 747 C CA . PHE A 1 91 ? -9.427 0.261 10.963 1.00 96.12 91 PHE A CA 1
ATOM 748 C C . PHE A 1 91 ? -9.980 -1.156 10.949 1.00 96.12 91 PHE A C 1
ATOM 750 O O . PHE A 1 91 ? -11.105 -1.395 10.492 1.00 96.12 91 PHE A O 1
ATOM 757 N N . ASP A 1 92 ? -9.205 -2.076 11.508 1.00 95.94 92 ASP A N 1
ATOM 758 C CA . ASP A 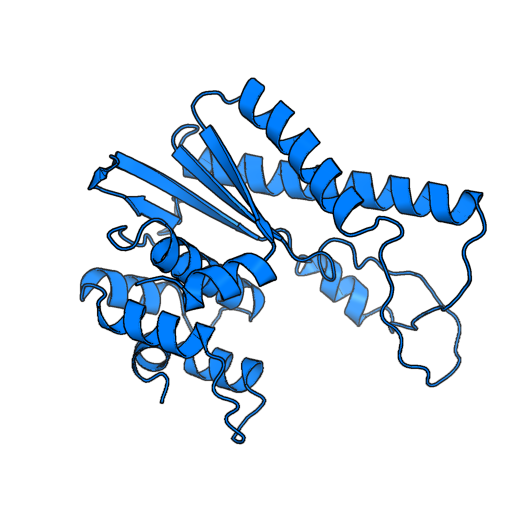1 92 ? -9.634 -3.440 11.770 1.00 95.94 92 ASP A CA 1
ATOM 759 C C . ASP A 1 92 ? -10.328 -3.488 13.138 1.00 95.94 92 ASP A C 1
ATOM 761 O O . ASP A 1 92 ? -9.689 -3.378 14.189 1.00 95.94 92 ASP A O 1
ATOM 765 N N . LYS A 1 93 ? -11.661 -3.606 13.119 1.00 92.31 93 LYS A N 1
ATOM 766 C CA . LYS A 1 93 ? -12.497 -3.619 14.329 1.00 92.31 93 LYS A CA 1
ATOM 767 C C . LYS A 1 93 ? -12.233 -4.849 15.194 1.00 92.31 93 LYS A C 1
ATOM 769 O O . LYS A 1 93 ? -12.260 -4.726 16.416 1.00 92.31 93 LYS A O 1
ATOM 774 N N . ASN A 1 94 ? -11.942 -5.995 14.582 1.00 93.19 94 ASN A N 1
ATOM 775 C CA . ASN A 1 94 ? -11.742 -7.254 15.300 1.00 93.19 94 ASN A CA 1
ATOM 776 C C . ASN A 1 94 ? -10.447 -7.232 16.107 1.00 93.19 94 ASN A C 1
ATOM 778 O O . ASN A 1 94 ? -10.394 -7.746 17.221 1.00 93.19 94 ASN A O 1
ATOM 782 N N . LEU A 1 95 ? -9.413 -6.597 15.553 1.00 93.56 95 LEU A N 1
ATOM 783 C CA . LEU A 1 95 ? -8.123 -6.419 16.216 1.00 93.56 95 LEU A CA 1
ATOM 784 C C . LEU A 1 95 ? -8.031 -5.112 17.015 1.00 93.56 95 LEU A C 1
ATOM 786 O O . LEU A 1 95 ? -7.025 -4.878 17.686 1.00 93.56 95 LEU A O 1
ATOM 790 N N . ASN A 1 96 ? -9.050 -4.247 16.932 1.00 94.00 96 ASN A N 1
ATOM 791 C CA . ASN A 1 96 ? -9.015 -2.867 17.419 1.00 94.00 96 ASN A CA 1
ATOM 792 C C . ASN A 1 96 ? -7.727 -2.139 16.975 1.00 94.00 96 ASN A C 1
ATOM 794 O O . ASN A 1 96 ? -7.009 -1.531 17.776 1.00 94.00 96 ASN A O 1
ATOM 798 N N . LEU A 1 97 ? -7.407 -2.253 15.683 1.00 96.00 97 LEU A N 1
ATOM 799 C CA . LEU A 1 97 ? -6.110 -1.890 15.120 1.00 96.00 97 LEU A CA 1
ATOM 800 C C . LEU A 1 97 ? -6.257 -0.793 14.064 1.00 96.00 97 LEU A C 1
ATOM 802 O O . LEU A 1 97 ? -6.950 -0.960 13.061 1.00 96.00 97 LEU A O 1
ATOM 806 N N . LYS A 1 98 ? -5.556 0.324 14.278 1.00 96.50 98 LYS A N 1
ATOM 807 C CA . LYS A 1 98 ? -5.373 1.378 13.272 1.00 96.50 98 LYS A CA 1
ATOM 808 C C . LYS A 1 98 ? -4.234 0.998 12.343 1.00 96.50 98 LYS A C 1
ATOM 810 O O . LYS A 1 98 ? -3.170 0.598 12.821 1.00 96.50 98 LYS A O 1
ATOM 815 N N . ILE A 1 99 ? -4.455 1.141 11.047 1.00 97.44 99 ILE A N 1
ATOM 816 C CA . ILE A 1 99 ? -3.518 0.707 10.020 1.00 97.44 99 ILE A CA 1
ATOM 817 C C . ILE A 1 99 ? -3.284 1.855 9.047 1.00 97.44 99 ILE A C 1
ATOM 819 O O . ILE A 1 99 ? -4.237 2.450 8.548 1.00 97.44 99 ILE A O 1
ATOM 823 N N . GLU A 1 100 ? -2.016 2.123 8.761 1.00 96.19 100 GLU A N 1
ATOM 824 C CA . GLU A 1 100 ? -1.600 3.050 7.713 1.00 96.19 100 GLU A CA 1
ATOM 825 C C . GLU A 1 100 ? -0.838 2.314 6.616 1.00 96.19 100 GLU A C 1
ATOM 827 O O . GLU A 1 100 ? 0.004 1.461 6.912 1.00 96.19 100 GLU A O 1
ATOM 832 N N . VAL A 1 101 ? -1.086 2.675 5.359 1.00 94.94 101 VAL A N 1
ATOM 833 C CA . VAL A 1 101 ? -0.369 2.128 4.209 1.00 94.94 101 VAL A CA 1
ATOM 834 C C . VAL A 1 101 ? 0.448 3.239 3.560 1.00 94.94 101 VAL A C 1
ATOM 836 O O . VAL A 1 101 ? -0.058 4.293 3.190 1.00 94.94 101 VAL A O 1
ATOM 839 N N . LYS A 1 102 ? 1.757 3.025 3.426 1.00 91.50 102 LYS A N 1
ATOM 840 C CA . LYS A 1 102 ? 2.669 3.949 2.746 1.00 91.50 102 LYS A CA 1
ATOM 841 C C . LYS A 1 102 ? 3.397 3.238 1.629 1.00 91.50 102 LYS A C 1
ATOM 843 O O . LYS A 1 102 ? 3.877 2.127 1.822 1.00 91.50 102 LYS A O 1
ATOM 848 N N . THR A 1 103 ? 3.559 3.919 0.502 1.00 87.38 103 THR A N 1
ATOM 849 C CA . THR A 1 103 ? 4.391 3.430 -0.595 1.00 87.38 103 THR A CA 1
ATOM 850 C C . THR A 1 103 ? 5.692 4.223 -0.667 1.00 87.38 103 THR A C 1
ATOM 852 O O . THR A 1 103 ? 5.670 5.450 -0.733 1.00 87.38 103 THR A O 1
ATOM 855 N N . LEU A 1 104 ? 6.831 3.533 -0.692 1.00 80.31 104 LEU A N 1
ATOM 856 C CA . LEU A 1 104 ? 8.146 4.110 -0.965 1.00 80.31 104 LEU A CA 1
ATOM 857 C C . LEU A 1 104 ? 8.351 4.255 -2.484 1.00 80.31 104 LEU A C 1
ATOM 859 O O . LEU A 1 104 ? 9.213 3.606 -3.073 1.00 80.31 104 LEU A O 1
ATOM 863 N N . ASN A 1 105 ? 7.516 5.064 -3.132 1.00 66.81 105 ASN A N 1
ATOM 864 C CA . ASN A 1 105 ? 7.643 5.373 -4.558 1.00 66.81 105 ASN A CA 1
ATOM 865 C C . ASN A 1 105 ? 8.500 6.631 -4.788 1.00 66.81 105 ASN A C 1
ATOM 867 O O . ASN A 1 105 ? 8.834 7.370 -3.858 1.00 66.81 105 ASN A O 1
ATOM 871 N N . GLU A 1 106 ? 8.864 6.895 -6.043 1.00 58.53 106 GLU A N 1
ATOM 872 C CA . GLU A 1 106 ? 9.272 8.236 -6.479 1.00 58.53 106 GLU A CA 1
ATOM 873 C C . GLU A 1 106 ? 8.181 9.274 -6.174 1.00 58.53 106 GLU A C 1
ATOM 875 O O . GLU A 1 106 ? 7.025 9.072 -6.555 1.00 58.53 106 GLU A O 1
ATOM 880 N N . GLY A 1 107 ? 8.554 10.397 -5.560 1.00 48.06 107 GLY A N 1
ATOM 881 C CA . GLY A 1 107 ? 7.653 11.535 -5.350 1.00 48.06 107 GLY A CA 1
ATOM 882 C C . GLY A 1 107 ? 7.392 12.344 -6.630 1.00 48.06 107 GLY A C 1
ATOM 883 O O . GLY A 1 107 ? 8.120 12.222 -7.617 1.00 48.06 107 GLY A O 1
ATOM 884 N N . ASP A 1 108 ? 6.372 13.208 -6.613 1.00 40.69 108 ASP A N 1
ATOM 885 C CA . ASP A 1 108 ? 6.041 14.088 -7.749 1.00 40.69 108 ASP A CA 1
ATOM 886 C C . ASP A 1 108 ? 7.195 15.058 -8.087 1.00 40.69 108 ASP A C 1
ATOM 888 O O . ASP A 1 108 ? 7.548 15.207 -9.256 1.00 40.69 108 ASP A O 1
ATOM 892 N N . ASP A 1 109 ? 7.882 15.602 -7.075 1.00 36.50 109 ASP A N 1
ATOM 893 C CA . ASP A 1 109 ? 9.057 16.473 -7.253 1.00 36.50 109 ASP A CA 1
ATOM 894 C C . ASP A 1 109 ? 10.249 15.755 -7.914 1.00 36.50 109 ASP A C 1
ATOM 896 O O . ASP A 1 109 ? 11.014 16.352 -8.672 1.00 36.50 109 ASP A O 1
ATOM 900 N N . GLU A 1 110 ? 10.440 14.464 -7.618 1.00 39.50 110 GLU A N 1
ATOM 901 C CA . GLU A 1 110 ? 11.491 13.642 -8.237 1.00 39.50 110 GLU A CA 1
ATOM 902 C C . GLU A 1 110 ? 11.178 13.437 -9.725 1.00 39.50 110 GLU A C 1
ATOM 904 O O . GLU A 1 110 ? 12.063 13.526 -10.570 1.00 39.50 110 GLU A O 1
ATOM 909 N N . LYS A 1 111 ? 9.894 13.311 -10.072 1.00 51.00 111 LYS A N 1
ATOM 910 C CA . LYS A 1 111 ? 9.436 13.144 -11.455 1.00 51.00 111 LYS A CA 1
ATOM 911 C C . LYS A 1 111 ? 9.475 14.419 -12.275 1.00 51.00 111 LYS A C 1
ATOM 913 O O . LYS A 1 111 ? 9.716 14.350 -13.476 1.00 51.00 111 LYS A O 1
ATOM 918 N N . GLU A 1 112 ? 9.201 15.575 -11.681 1.00 42.50 112 GLU A N 1
ATOM 919 C CA . GLU A 1 112 ? 9.350 16.846 -12.394 1.00 42.50 112 GLU A CA 1
ATOM 920 C C . GLU A 1 112 ? 10.812 17.098 -12.770 1.00 42.50 112 GLU A C 1
ATOM 922 O O . GLU A 1 112 ? 11.084 17.469 -13.914 1.00 42.50 112 GLU A O 1
ATOM 927 N N . ARG A 1 113 ? 11.752 16.759 -11.876 1.00 37.66 113 ARG A N 1
ATOM 928 C CA . ARG A 1 113 ? 13.192 16.732 -12.188 1.00 37.66 113 ARG A CA 1
ATOM 929 C C . ARG A 1 113 ? 13.502 15.748 -13.327 1.00 37.66 113 ARG A C 1
ATOM 931 O O . ARG A 1 113 ? 14.157 16.115 -14.296 1.00 37.66 113 ARG A O 1
ATOM 938 N N . HIS A 1 114 ? 12.916 14.554 -13.289 1.00 41.50 114 HIS A N 1
ATOM 939 C CA . HIS A 1 114 ? 13.031 13.525 -14.333 1.00 41.50 114 HIS A CA 1
ATOM 940 C C . HIS A 1 114 ? 12.360 13.859 -15.683 1.00 41.50 114 HIS A C 1
ATOM 942 O O . HIS A 1 114 ? 12.685 13.258 -16.704 1.00 41.50 114 HIS A O 1
ATOM 948 N N . LYS A 1 115 ? 11.380 14.771 -15.720 1.00 43.97 115 LYS A N 1
ATOM 949 C CA . LYS A 1 115 ? 10.745 15.244 -16.965 1.00 43.97 115 LYS A CA 1
ATOM 950 C C . LYS A 1 115 ? 11.576 16.326 -17.651 1.00 43.97 115 LY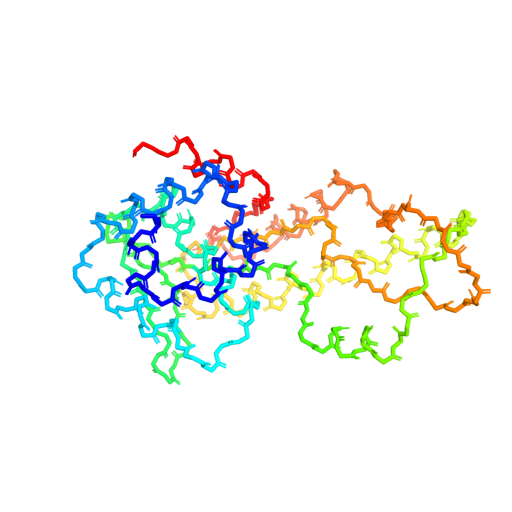S A C 1
ATOM 952 O O . LYS A 1 115 ? 11.545 16.421 -18.878 1.00 43.97 115 LYS A O 1
ATOM 957 N N . GLN A 1 116 ? 12.263 17.160 -16.870 1.00 40.56 116 GLN A N 1
ATOM 958 C CA . GLN A 1 116 ? 13.133 18.222 -17.381 1.00 40.56 116 GLN A CA 1
ATOM 959 C C . GLN A 1 116 ? 14.477 17.658 -17.859 1.00 40.56 116 GLN A C 1
ATOM 961 O O . GLN A 1 116 ? 14.981 18.070 -18.907 1.00 40.56 116 GLN A O 1
ATOM 966 N N . ASP A 1 117 ? 14.998 16.646 -17.169 1.00 37.72 117 ASP A N 1
ATOM 967 C CA . ASP A 1 117 ? 16.177 15.902 -17.590 1.00 37.72 117 ASP A CA 1
ATOM 968 C C . ASP A 1 117 ? 15.768 14.739 -18.502 1.00 37.72 117 ASP A C 1
ATOM 970 O O . ASP A 1 117 ? 15.203 13.743 -18.065 1.00 37.72 117 ASP A O 1
ATOM 974 N N . LYS A 1 118 ? 16.041 14.840 -19.810 1.00 38.44 118 LYS A N 1
ATOM 975 C CA . LYS A 1 118 ? 15.840 13.708 -20.732 1.00 38.44 118 LYS A CA 1
ATOM 976 C C . LYS A 1 118 ? 16.653 12.512 -20.233 1.00 38.44 118 LYS A C 1
ATOM 978 O O . LYS A 1 118 ? 17.871 12.497 -20.410 1.00 38.44 118 LYS A O 1
ATOM 983 N N . PHE A 1 119 ? 15.976 11.507 -19.676 1.00 35.59 119 PHE A N 1
ATOM 984 C CA . PHE A 1 119 ? 16.586 10.230 -19.323 1.00 35.59 119 PHE A CA 1
ATOM 985 C C . PHE A 1 119 ? 17.338 9.660 -20.521 1.00 35.59 119 PHE A C 1
ATOM 987 O O . PHE A 1 119 ? 16.752 9.248 -21.525 1.00 35.59 119 PHE A O 1
ATOM 994 N N . ILE A 1 120 ? 18.654 9.612 -20.389 1.00 34.94 120 ILE A N 1
ATOM 995 C CA . ILE A 1 120 ? 19.502 8.767 -21.204 1.00 34.94 120 ILE A CA 1
ATOM 996 C C . ILE A 1 120 ? 20.001 7.706 -20.245 1.00 34.94 120 ILE A C 1
ATOM 998 O O . ILE A 1 120 ? 20.660 8.025 -19.260 1.00 34.94 120 ILE A O 1
ATOM 1002 N N . CYS A 1 121 ? 19.661 6.452 -20.526 1.00 37.38 121 CYS A N 1
ATOM 1003 C CA . CYS A 1 121 ? 20.226 5.330 -19.804 1.00 37.38 121 CYS A CA 1
ATOM 1004 C C . CYS A 1 121 ? 21.728 5.291 -20.117 1.00 37.38 121 CYS A C 1
ATOM 1006 O O . CYS A 1 121 ? 22.124 4.832 -21.189 1.00 37.38 121 CYS A O 1
ATOM 1008 N N . ILE A 1 122 ? 22.567 5.833 -19.235 1.00 37.53 122 ILE A N 1
ATOM 1009 C CA . ILE A 1 122 ? 24.017 5.787 -19.420 1.00 37.53 122 ILE A CA 1
ATOM 1010 C C . ILE A 1 122 ? 24.478 4.422 -18.919 1.00 37.53 122 ILE A C 1
ATOM 1012 O O . ILE A 1 122 ? 24.630 4.203 -17.720 1.00 37.53 122 ILE A O 1
ATOM 1016 N N . SER A 1 123 ? 24.718 3.486 -19.840 1.00 43.47 123 SER A N 1
ATOM 1017 C CA . SER A 1 123 ? 25.434 2.248 -19.525 1.00 43.47 123 SER A CA 1
ATOM 1018 C C . SER A 1 123 ? 26.936 2.530 -19.414 1.00 43.47 123 SER A C 1
ATOM 1020 O O . SER A 1 123 ? 27.730 2.104 -20.253 1.00 43.47 123 SER A O 1
ATOM 1022 N N . LYS A 1 124 ? 27.351 3.282 -18.395 1.00 47.03 124 LYS A N 1
ATOM 1023 C CA . LYS A 1 124 ? 28.761 3.315 -18.007 1.00 47.03 124 LYS A CA 1
ATOM 1024 C C . LYS A 1 124 ? 28.939 2.254 -16.929 1.00 47.03 124 LYS A C 1
ATOM 1026 O O . LYS A 1 124 ? 28.253 2.300 -15.913 1.00 47.03 124 LYS A O 1
ATOM 1031 N N . CYS A 1 125 ? 29.831 1.287 -17.148 1.00 55.03 125 CYS A N 1
ATOM 1032 C CA . CYS A 1 125 ? 30.326 0.475 -16.041 1.00 55.03 125 CYS A CA 1
ATOM 1033 C C . CYS A 1 125 ? 30.965 1.443 -15.043 1.00 55.03 125 CYS A C 1
ATOM 1035 O O . CYS A 1 125 ? 31.996 2.044 -15.355 1.00 55.03 125 CYS A O 1
ATOM 1037 N N . LEU A 1 126 ? 30.306 1.652 -13.903 1.00 61.44 126 LEU A N 1
ATOM 1038 C CA . LEU A 1 126 ? 30.830 2.495 -12.838 1.00 61.44 126 LEU A CA 1
ATOM 1039 C C . LEU A 1 126 ? 32.169 1.913 -12.390 1.00 61.44 126 LEU A C 1
ATOM 1041 O O . LEU A 1 126 ? 32.314 0.697 -12.242 1.00 61.44 126 LEU A O 1
ATOM 1045 N N . ASN A 1 127 ? 33.163 2.770 -12.186 1.00 68.62 127 ASN A N 1
ATOM 1046 C CA . ASN A 1 127 ? 34.363 2.341 -11.485 1.00 68.62 127 ASN A CA 1
ATOM 1047 C C . ASN A 1 127 ? 34.037 2.075 -10.001 1.00 68.62 127 ASN A C 1
ATOM 1049 O O . ASN A 1 127 ? 32.996 2.486 -9.491 1.00 68.62 127 ASN A O 1
ATOM 1053 N N . VAL A 1 128 ? 34.947 1.414 -9.283 1.00 72.12 128 VAL A N 1
ATOM 1054 C CA . VAL A 1 128 ? 34.732 1.004 -7.880 1.00 72.12 128 VAL A CA 1
ATOM 1055 C C . VAL A 1 128 ? 34.355 2.183 -6.965 1.00 72.12 128 VAL A C 1
ATOM 1057 O O . VAL A 1 128 ? 33.555 2.024 -6.043 1.00 72.12 128 VAL A O 1
ATOM 1060 N N . LEU A 1 129 ? 34.915 3.374 -7.205 1.00 72.50 129 LEU A N 1
ATOM 1061 C CA . LEU A 1 129 ? 34.618 4.570 -6.414 1.00 72.50 129 LEU A CA 1
ATOM 1062 C C . LEU A 1 129 ? 33.240 5.153 -6.758 1.00 72.50 129 LEU A C 1
ATOM 1064 O O . LEU A 1 129 ? 32.493 5.514 -5.851 1.00 72.50 129 LEU A O 1
ATOM 1068 N N . GLU A 1 130 ? 32.900 5.218 -8.045 1.00 68.81 130 GLU A N 1
ATOM 1069 C CA . GLU A 1 130 ? 31.584 5.637 -8.538 1.00 68.81 130 GLU A CA 1
ATOM 1070 C C . GLU A 1 130 ? 30.485 4.710 -7.984 1.00 68.81 130 GLU A C 1
ATOM 1072 O O . GLU A 1 130 ? 29.522 5.193 -7.393 1.00 68.81 130 GLU A O 1
ATOM 1077 N N . GLU A 1 131 ? 30.675 3.388 -8.046 1.00 69.19 131 GLU A N 1
ATOM 1078 C CA . GLU A 1 131 ? 29.729 2.403 -7.504 1.00 69.19 131 GLU A CA 1
ATOM 1079 C C . GLU A 1 131 ? 29.558 2.546 -5.982 1.00 69.19 131 GLU A C 1
ATOM 1081 O O . GLU A 1 131 ? 28.442 2.497 -5.460 1.00 69.19 131 GLU A O 1
ATOM 1086 N N . LYS A 1 132 ? 30.655 2.764 -5.244 1.00 75.56 132 LYS A N 1
ATOM 1087 C CA . LYS A 1 132 ? 30.605 2.996 -3.793 1.00 75.56 132 LYS A CA 1
ATOM 1088 C C . LYS A 1 132 ? 29.819 4.265 -3.447 1.00 75.56 132 LYS A C 1
ATOM 1090 O O . LYS A 1 132 ? 29.036 4.250 -2.494 1.00 75.56 132 LYS A O 1
ATOM 1095 N N . ASN A 1 133 ? 30.023 5.340 -4.205 1.00 75.38 133 ASN A N 1
ATOM 1096 C CA . ASN A 1 133 ? 29.326 6.608 -4.003 1.00 75.38 133 ASN A CA 1
ATOM 1097 C C . ASN A 1 133 ? 27.831 6.480 -4.308 1.00 75.38 133 ASN A C 1
ATOM 1099 O O . ASN A 1 133 ? 27.020 6.922 -3.492 1.00 75.38 133 ASN A O 1
ATOM 1103 N N . GLU A 1 134 ? 27.461 5.820 -5.409 1.00 72.94 134 GLU A N 1
ATOM 1104 C CA . GLU A 1 134 ? 26.055 5.564 -5.734 1.00 72.94 134 GLU A CA 1
ATOM 1105 C C . GLU A 1 134 ? 25.378 4.719 -4.655 1.00 72.94 134 GLU A C 1
ATOM 1107 O O . GLU A 1 134 ? 24.341 5.122 -4.135 1.00 72.94 134 GLU A O 1
ATOM 1112 N N . LYS A 1 135 ? 26.004 3.620 -4.200 1.00 77.31 135 LYS A N 1
ATOM 1113 C CA . LYS A 1 135 ? 25.480 2.822 -3.076 1.00 77.31 135 LYS A CA 1
ATOM 1114 C C . LYS A 1 135 ? 25.221 3.685 -1.841 1.00 77.31 135 LYS A C 1
ATOM 1116 O O . LYS A 1 135 ? 24.190 3.534 -1.188 1.00 77.31 135 LYS A O 1
ATOM 1121 N N . GLN A 1 136 ? 26.135 4.595 -1.503 1.00 81.56 136 GLN A N 1
ATOM 1122 C CA . GLN A 1 136 ? 25.962 5.485 -0.355 1.00 81.56 136 GLN A CA 1
ATOM 1123 C C . GLN A 1 136 ? 24.819 6.490 -0.561 1.00 81.56 136 GLN A C 1
ATOM 1125 O O . GLN A 1 136 ? 24.071 6.755 0.382 1.00 81.56 136 GLN A O 1
ATOM 1130 N N . GLN A 1 137 ? 24.670 7.049 -1.764 1.00 76.25 137 GLN A N 1
ATOM 1131 C CA . GLN A 1 137 ? 23.559 7.941 -2.103 1.00 76.25 137 GLN A CA 1
ATOM 1132 C C . GLN A 1 137 ? 22.219 7.206 -2.030 1.00 76.25 137 GLN A C 1
ATOM 1134 O O . GLN A 1 137 ? 21.319 7.668 -1.331 1.00 76.25 137 GLN A O 1
ATOM 1139 N N . THR A 1 138 ? 22.115 6.014 -2.622 1.00 75.19 138 THR A N 1
ATOM 1140 C CA . THR A 1 138 ? 20.903 5.190 -2.561 1.00 75.19 138 THR A CA 1
ATOM 1141 C C . THR A 1 138 ? 20.492 4.894 -1.119 1.00 75.19 138 THR A C 1
ATOM 1143 O O . THR A 1 138 ? 19.330 5.078 -0.763 1.00 75.19 138 THR A O 1
ATOM 1146 N N . LYS A 1 139 ? 21.437 4.530 -0.240 1.00 82.06 139 LYS A N 1
ATOM 1147 C CA . LYS A 1 139 ? 21.145 4.326 1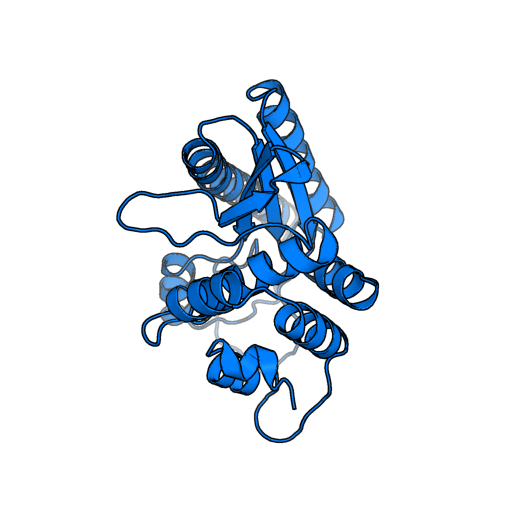.192 1.00 82.06 139 LYS A CA 1
ATOM 1148 C C . LYS A 1 139 ? 20.575 5.578 1.862 1.00 82.06 139 LYS A C 1
ATOM 1150 O O . LYS A 1 139 ? 19.637 5.471 2.650 1.00 82.06 139 LYS A O 1
ATOM 1155 N N . LYS A 1 140 ? 21.099 6.769 1.541 1.00 82.06 140 LYS A N 1
ATOM 1156 C CA . LYS A 1 140 ? 20.574 8.043 2.069 1.00 82.06 140 LYS A CA 1
ATOM 1157 C C . LYS A 1 140 ? 19.144 8.314 1.595 1.00 82.06 140 LYS A C 1
ATOM 1159 O O . LYS A 1 140 ? 18.334 8.769 2.399 1.00 82.06 140 LYS A O 1
ATOM 1164 N N . ILE A 1 141 ? 18.827 8.015 0.334 1.00 78.44 141 ILE A N 1
ATOM 1165 C CA . ILE A 1 141 ? 17.470 8.161 -0.223 1.00 78.44 141 ILE A CA 1
ATOM 1166 C C . ILE A 1 141 ? 16.498 7.233 0.505 1.00 78.44 141 ILE A C 1
ATOM 1168 O O . ILE A 1 141 ? 15.472 7.700 0.999 1.00 78.44 141 ILE A O 1
ATOM 1172 N N . ILE A 1 142 ? 16.844 5.946 0.638 1.00 83.12 142 ILE A N 1
ATOM 1173 C CA . ILE A 1 142 ? 16.026 4.962 1.365 1.00 83.12 142 ILE A CA 1
ATOM 1174 C C . ILE A 1 142 ? 15.779 5.445 2.794 1.00 83.12 142 ILE A C 1
ATOM 1176 O O . ILE A 1 142 ? 14.633 5.504 3.234 1.00 83.12 142 ILE A O 1
ATOM 1180 N N . TYR A 1 143 ? 16.838 5.853 3.499 1.00 86.31 143 TYR A N 1
ATOM 1181 C CA . TYR A 1 143 ? 16.735 6.360 4.865 1.00 86.31 143 TYR A CA 1
ATOM 1182 C C . TYR A 1 143 ? 15.778 7.554 4.965 1.00 86.31 143 TYR A C 1
ATOM 1184 O O . TYR A 1 143 ? 14.904 7.575 5.835 1.00 86.31 143 TYR A O 1
ATOM 1192 N N . LYS A 1 144 ? 15.917 8.537 4.067 1.00 84.50 144 LYS A N 1
ATOM 1193 C CA . LYS A 1 144 ? 15.064 9.729 4.038 1.00 84.50 144 LYS A CA 1
ATOM 1194 C C . LYS A 1 144 ? 13.602 9.355 3.791 1.00 84.50 144 LYS A C 1
ATOM 1196 O O . LYS A 1 144 ? 12.753 9.707 4.604 1.00 84.50 144 LYS A O 1
ATOM 1201 N N . LYS A 1 145 ? 13.315 8.581 2.737 1.00 85.06 145 LYS A N 1
ATOM 1202 C CA . LYS A 1 145 ? 11.946 8.156 2.404 1.00 85.06 145 LYS A CA 1
ATOM 1203 C C . LYS A 1 145 ? 11.313 7.364 3.547 1.00 85.06 145 LYS A C 1
ATOM 1205 O O . LYS A 1 145 ? 10.201 7.681 3.963 1.00 85.06 145 LYS A O 1
ATOM 1210 N N . CYS A 1 146 ? 12.023 6.386 4.111 1.00 89.62 146 CYS A N 1
ATOM 1211 C CA . CYS A 1 146 ? 11.533 5.632 5.264 1.00 89.62 146 CYS A CA 1
ATOM 1212 C C . CYS A 1 146 ? 11.224 6.552 6.450 1.00 89.62 146 CYS A C 1
ATOM 1214 O O . CYS A 1 146 ? 10.145 6.447 7.026 1.00 89.62 146 CYS A O 1
ATOM 1216 N N . THR A 1 147 ? 12.125 7.482 6.780 1.00 90.19 147 THR A N 1
ATOM 1217 C CA . THR A 1 147 ? 11.922 8.440 7.878 1.00 90.19 147 THR A CA 1
ATOM 1218 C C . THR A 1 147 ? 10.670 9.284 7.655 1.00 90.19 147 THR A C 1
ATOM 1220 O O . THR A 1 147 ? 9.804 9.329 8.529 1.00 90.19 147 THR A O 1
ATOM 1223 N N . ASP A 1 148 ? 10.540 9.907 6.484 1.00 88.31 148 ASP A N 1
ATOM 1224 C CA . ASP A 1 148 ? 9.431 10.806 6.159 1.00 88.31 148 ASP A CA 1
ATOM 1225 C C . ASP A 1 148 ? 8.082 10.067 6.186 1.00 88.31 148 ASP A C 1
ATOM 1227 O O . ASP A 1 148 ? 7.130 10.498 6.849 1.00 88.31 148 ASP A O 1
ATOM 1231 N N . HIS A 1 149 ? 8.004 8.910 5.518 1.00 90.25 149 HIS A N 1
ATOM 1232 C CA . HIS A 1 149 ? 6.778 8.118 5.445 1.00 90.25 149 HIS A CA 1
ATOM 1233 C C . HIS A 1 149 ? 6.381 7.527 6.799 1.00 90.25 149 HIS A C 1
ATOM 1235 O O . HIS A 1 149 ? 5.203 7.597 7.155 1.00 90.25 149 HIS A O 1
ATOM 1241 N N . LEU A 1 150 ? 7.331 6.993 7.573 1.00 92.69 150 LEU A N 1
ATOM 1242 C CA . LEU A 1 150 ? 7.037 6.392 8.876 1.00 92.69 150 LEU A CA 1
ATOM 1243 C C . LEU A 1 150 ? 6.704 7.438 9.933 1.00 92.69 150 LEU A C 1
ATOM 1245 O O . LEU A 1 150 ? 5.801 7.210 10.729 1.00 92.69 150 LEU A O 1
ATOM 1249 N N . THR A 1 151 ? 7.341 8.609 9.905 1.00 90.69 151 THR A N 1
ATOM 1250 C CA . THR A 1 151 ? 6.992 9.717 10.809 1.00 90.69 151 THR A CA 1
ATOM 1251 C C . THR A 1 151 ? 5.567 10.193 10.537 1.00 90.69 151 THR A C 1
ATOM 1253 O O . THR A 1 151 ? 4.758 10.329 11.459 1.00 90.69 151 THR A O 1
ATOM 1256 N N . LYS A 1 152 ? 5.220 10.379 9.255 1.00 90.19 152 LYS A N 1
ATOM 1257 C CA . LYS A 1 152 ? 3.863 10.755 8.848 1.00 90.19 152 LYS A CA 1
ATOM 1258 C C . LYS A 1 152 ? 2.853 9.680 9.264 1.00 90.19 152 LYS A C 1
ATOM 1260 O O . LYS A 1 152 ? 1.873 10.006 9.931 1.00 90.19 152 LYS A O 1
ATOM 1265 N N . ALA A 1 153 ? 3.122 8.418 8.945 1.00 92.38 153 ALA A N 1
ATOM 1266 C CA . ALA A 1 153 ? 2.249 7.298 9.281 1.00 92.38 153 ALA A CA 1
ATOM 1267 C C . ALA A 1 153 ? 2.055 7.135 10.794 1.00 92.38 153 ALA A C 1
ATOM 1269 O O . ALA A 1 153 ? 0.923 7.028 11.257 1.00 92.38 153 ALA A O 1
ATOM 1270 N N . SER A 1 154 ? 3.137 7.217 11.574 1.00 92.94 154 SER A N 1
ATOM 1271 C CA . SER A 1 154 ? 3.109 7.178 13.040 1.00 92.94 154 SER A CA 1
ATOM 1272 C C . SER A 1 154 ? 2.165 8.234 13.609 1.00 92.94 154 SER A C 1
ATOM 1274 O O . SER A 1 154 ? 1.364 7.938 14.495 1.00 92.94 154 SER A O 1
ATOM 1276 N N . SER A 1 155 ? 2.195 9.451 13.056 1.00 91.38 155 SER A N 1
ATOM 1277 C CA . SER A 1 155 ? 1.292 10.522 13.482 1.00 91.38 155 SER A CA 1
ATOM 1278 C C . SER A 1 155 ? -0.179 10.217 13.161 1.00 91.38 155 SER A C 1
ATOM 1280 O O . SER A 1 155 ? -1.041 10.465 13.998 1.00 91.38 155 SER A O 1
ATOM 1282 N N . GLN A 1 156 ? -0.469 9.608 12.005 1.00 91.62 156 GLN A N 1
ATOM 1283 C CA . GLN A 1 156 ? -1.828 9.251 11.564 1.00 91.62 156 GLN A CA 1
ATOM 1284 C C . GLN A 1 156 ? -2.462 8.140 12.412 1.00 91.62 156 GLN A C 1
ATOM 1286 O O . GLN A 1 156 ? -3.667 8.164 12.669 1.00 91.62 156 GLN A O 1
ATOM 1291 N N . ILE A 1 157 ? -1.655 7.199 12.907 1.00 92.88 157 ILE A N 1
ATOM 1292 C CA . ILE A 1 157 ? -2.110 6.140 13.824 1.00 92.88 157 ILE A CA 1
ATOM 1293 C C . ILE A 1 157 ? -2.013 6.549 15.304 1.00 92.88 157 ILE A C 1
ATOM 1295 O O . ILE A 1 157 ? -2.241 5.724 16.185 1.00 92.88 157 ILE A O 1
ATOM 1299 N N . ASN A 1 158 ? -1.702 7.813 15.613 1.00 90.94 158 ASN A N 1
ATOM 1300 C CA . ASN A 1 158 ? -1.472 8.313 16.976 1.00 90.94 158 ASN A CA 1
ATOM 1301 C C . ASN A 1 158 ? -0.437 7.478 17.757 1.00 90.94 158 ASN A C 1
ATOM 1303 O O . ASN A 1 158 ? -0.646 7.147 18.924 1.00 90.94 158 ASN A O 1
ATOM 1307 N N . ASN A 1 159 ? 0.665 7.118 17.098 1.00 88.69 159 ASN A N 1
ATOM 1308 C CA . ASN A 1 159 ? 1.778 6.327 17.627 1.00 88.69 159 ASN A CA 1
ATOM 1309 C C . ASN A 1 159 ? 1.403 4.927 18.158 1.00 88.69 159 ASN A C 1
ATOM 1311 O O . ASN A 1 159 ? 2.167 4.342 18.924 1.00 88.69 159 ASN A O 1
ATOM 1315 N N . LYS A 1 160 ? 0.250 4.375 17.751 1.00 93.12 160 LYS A N 1
ATOM 1316 C CA . LYS A 1 160 ? -0.193 3.027 18.127 1.00 93.12 160 LYS A CA 1
ATOM 1317 C C . LYS A 1 160 ? -0.974 2.369 16.992 1.00 93.12 160 LYS A C 1
ATOM 1319 O O . LYS A 1 160 ? -2.058 2.828 16.637 1.00 93.12 160 LYS A O 1
ATOM 1324 N N . GLY A 1 161 ? -0.462 1.263 16.462 1.00 95.75 161 GLY A N 1
ATOM 1325 C CA . GLY A 1 161 ? -1.104 0.565 15.349 1.00 95.75 161 GLY A CA 1
ATOM 1326 C C . GLY A 1 161 ? -0.126 -0.201 14.471 1.00 95.75 161 GLY A C 1
ATOM 1327 O O . GLY A 1 161 ? 0.961 -0.579 14.912 1.00 95.75 161 GLY A O 1
ATOM 1328 N N . LYS A 1 162 ? -0.518 -0.422 13.217 1.00 97.25 162 LYS A N 1
ATOM 1329 C CA . LYS A 1 162 ? 0.303 -1.097 12.213 1.00 97.25 162 LYS A CA 1
ATOM 1330 C C . LYS A 1 162 ? 0.574 -0.181 11.024 1.00 97.25 162 LYS A C 1
ATOM 1332 O O . LYS A 1 162 ? -0.303 0.560 10.594 1.00 97.25 162 LYS A O 1
ATOM 1337 N N . ILE A 1 163 ? 1.788 -0.237 10.492 1.00 97.06 163 ILE A N 1
ATOM 1338 C CA . ILE A 1 163 ? 2.166 0.451 9.259 1.00 97.06 163 ILE A CA 1
ATOM 1339 C C . ILE A 1 163 ? 2.604 -0.597 8.242 1.00 97.06 163 ILE A C 1
ATOM 1341 O O . ILE A 1 163 ? 3.501 -1.395 8.519 1.00 97.06 163 ILE A O 1
ATOM 1345 N N . TYR A 1 164 ? 1.999 -0.576 7.061 1.00 96.50 164 TYR A N 1
ATOM 1346 C CA . TYR A 1 164 ? 2.484 -1.319 5.906 1.00 96.50 164 TYR A CA 1
ATOM 1347 C C . TYR A 1 164 ? 3.294 -0.389 5.014 1.00 96.50 164 TYR A C 1
ATOM 1349 O O . TYR A 1 164 ? 2.813 0.670 4.612 1.00 96.50 164 TYR A O 1
ATOM 1357 N N . LEU A 1 165 ? 4.528 -0.784 4.714 1.00 93.62 165 LEU A N 1
ATOM 1358 C CA . LEU A 1 165 ? 5.445 -0.027 3.875 1.00 93.62 165 LEU A CA 1
ATOM 1359 C C . LEU A 1 165 ? 5.689 -0.784 2.568 1.00 93.62 165 LEU A C 1
ATOM 1361 O O . LEU A 1 165 ? 6.483 -1.720 2.506 1.00 93.62 165 LEU A O 1
ATOM 1365 N N . ILE A 1 166 ? 4.978 -0.401 1.519 1.00 90.69 166 ILE A N 1
ATOM 1366 C CA . ILE A 1 166 ? 5.057 -1.050 0.212 1.00 90.69 166 ILE A CA 1
ATOM 1367 C C . ILE A 1 166 ? 6.196 -0.421 -0.581 1.00 90.69 166 ILE A C 1
ATOM 1369 O O . ILE A 1 166 ? 6.343 0.798 -0.604 1.00 90.69 166 ILE A O 1
ATOM 1373 N N . TYR A 1 167 ? 7.016 -1.232 -1.238 1.00 86.00 167 TYR A N 1
ATOM 1374 C CA . TYR A 1 167 ? 8.144 -0.734 -2.021 1.00 86.00 167 TYR A CA 1
ATOM 1375 C C . TYR A 1 167 ? 8.329 -1.527 -3.313 1.00 86.00 167 TYR A C 1
ATOM 1377 O O . TYR A 1 167 ? 7.988 -2.708 -3.392 1.00 86.00 167 TYR A O 1
ATOM 1385 N N . ASP A 1 168 ? 8.907 -0.883 -4.324 1.00 75.62 168 ASP A N 1
ATOM 1386 C CA . ASP A 1 168 ? 9.376 -1.536 -5.543 1.00 75.62 168 ASP A CA 1
ATOM 1387 C C . ASP A 1 168 ? 10.837 -1.150 -5.792 1.00 75.62 168 ASP A C 1
ATOM 1389 O O . ASP A 1 168 ? 11.187 0.026 -5.870 1.00 75.62 168 ASP A O 1
ATOM 1393 N N . TYR A 1 169 ? 11.703 -2.155 -5.922 1.00 67.12 169 TYR A N 1
ATOM 1394 C CA . TYR A 1 169 ? 13.134 -1.982 -6.164 1.00 67.12 169 TYR A CA 1
ATOM 1395 C C . TYR A 1 169 ? 13.447 -1.078 -7.360 1.00 67.12 169 TYR A C 1
ATOM 1397 O O . TYR A 1 169 ? 14.457 -0.383 -7.338 1.00 67.12 169 TYR A O 1
ATOM 1405 N N . ASN A 1 170 ? 12.606 -1.094 -8.397 1.00 56.56 170 ASN A N 1
ATOM 1406 C CA . ASN A 1 170 ? 12.874 -0.353 -9.629 1.00 56.56 170 ASN A CA 1
ATOM 1407 C C . ASN A 1 170 ? 12.554 1.143 -9.514 1.00 56.56 170 ASN A C 1
ATOM 1409 O O . ASN A 1 170 ? 13.134 1.939 -10.246 1.00 56.56 170 ASN A O 1
ATOM 1413 N N . THR A 1 171 ? 11.627 1.518 -8.630 1.00 59.31 171 THR A N 1
ATOM 1414 C CA . THR A 1 171 ? 11.121 2.896 -8.480 1.00 59.31 171 THR A CA 1
ATOM 1415 C C . THR A 1 171 ? 11.590 3.560 -7.189 1.00 59.31 171 THR A C 1
ATOM 1417 O O . THR A 1 171 ? 11.410 4.760 -7.004 1.00 59.31 171 THR A O 1
ATOM 1420 N N . LEU A 1 172 ? 12.192 2.794 -6.277 1.00 60.28 172 LEU A N 1
ATOM 1421 C CA . LEU A 1 172 ? 12.713 3.304 -5.013 1.00 60.28 172 LEU A CA 1
ATOM 1422 C C . LEU A 1 172 ? 13.947 4.199 -5.210 1.00 60.28 172 LEU A C 1
ATOM 1424 O O . LEU A 1 172 ? 14.168 5.123 -4.426 1.00 60.28 172 LEU A O 1
ATOM 1428 N N . THR A 1 173 ? 14.753 3.907 -6.234 1.00 52.47 173 THR A N 1
ATOM 1429 C CA . THR A 1 173 ? 16.128 4.410 -6.388 1.00 52.47 173 THR A CA 1
ATOM 1430 C C . THR A 1 173 ? 16.387 5.103 -7.720 1.00 52.47 173 THR A C 1
ATOM 1432 O O . THR A 1 173 ? 17.543 5.372 -8.042 1.00 52.47 173 THR A O 1
ATOM 1435 N N . SER A 1 174 ? 15.366 5.302 -8.546 1.00 48.75 174 SER A N 1
ATOM 1436 C CA . SER A 1 174 ? 15.519 6.047 -9.786 1.00 48.75 174 SER A CA 1
ATOM 1437 C C . SER A 1 174 ? 15.748 7.517 -9.424 1.00 48.75 174 SER A C 1
ATOM 1439 O O . SER A 1 174 ? 14.821 8.255 -9.139 1.00 48.75 174 SER A O 1
ATOM 1441 N N . GLU A 1 175 ? 17.015 7.915 -9.347 1.00 40.91 175 GLU A N 1
ATOM 1442 C CA . GLU A 1 175 ? 17.464 9.304 -9.411 1.00 40.91 175 GLU A CA 1
ATOM 1443 C C . GLU A 1 175 ? 18.317 9.477 -10.677 1.00 40.91 175 GLU A C 1
ATOM 1445 O O . GLU A 1 175 ? 19.022 8.562 -11.111 1.00 40.91 175 GLU A O 1
ATOM 1450 N N . ASN A 1 176 ? 18.216 10.668 -11.272 1.00 39.22 176 ASN A N 1
ATOM 1451 C CA . ASN A 1 176 ? 18.983 11.170 -12.413 1.00 39.22 176 ASN A CA 1
ATOM 1452 C C . ASN A 1 176 ? 20.469 10.758 -12.420 1.00 39.22 176 ASN A C 1
ATOM 1454 O O . ASN A 1 176 ? 21.267 11.267 -11.633 1.00 39.22 176 ASN A O 1
ATOM 1458 N N . ILE A 1 177 ? 20.877 9.978 -13.426 1.00 38.81 177 ILE A N 1
ATOM 1459 C CA . ILE A 1 177 ? 22.281 9.882 -13.849 1.00 38.81 177 ILE A CA 1
ATOM 1460 C C . ILE A 1 177 ? 22.418 10.705 -15.140 1.00 38.81 177 ILE A C 1
ATOM 1462 O O . ILE A 1 177 ? 21.848 10.377 -16.180 1.00 38.81 177 ILE A O 1
ATOM 1466 N N . GLY A 1 178 ? 23.114 11.840 -15.052 1.00 34.72 178 GLY A N 1
ATOM 1467 C CA . GLY A 1 178 ? 23.163 12.873 -16.090 1.00 34.72 178 GLY A CA 1
ATOM 1468 C C . GLY A 1 178 ? 24.066 12.586 -17.305 1.00 34.72 178 GLY A C 1
ATOM 1469 O O . GLY A 1 178 ? 25.248 12.292 -17.177 1.00 34.72 178 GLY A O 1
ATOM 1470 N N . THR A 1 179 ? 23.474 12.809 -18.487 1.00 36.00 179 THR A N 1
ATOM 1471 C CA . THR A 1 179 ? 23.995 13.266 -19.801 1.00 36.00 179 THR A CA 1
ATOM 1472 C C . THR A 1 179 ? 25.161 12.550 -20.516 1.00 36.00 179 THR A C 1
ATOM 1474 O O . THR A 1 179 ? 26.327 12.724 -20.175 1.00 36.00 179 THR A O 1
ATOM 1477 N N . LYS A 1 180 ? 24.855 11.930 -21.671 1.00 35.88 180 LYS A N 1
ATOM 1478 C CA . LYS A 1 180 ? 25.360 12.312 -23.015 1.00 35.88 180 LYS A CA 1
ATOM 1479 C C . LYS A 1 180 ? 24.629 11.524 -24.114 1.00 35.88 180 LYS A C 1
ATOM 1481 O O . LYS A 1 180 ? 24.319 10.354 -23.946 1.00 35.88 180 LYS A O 1
ATOM 1486 N N . LYS A 1 181 ? 24.318 12.217 -25.215 1.00 41.25 181 LYS A N 1
ATOM 1487 C CA . LYS A 1 181 ? 23.565 11.747 -26.391 1.00 41.25 181 LYS A CA 1
ATOM 1488 C C . LYS A 1 181 ? 24.172 10.474 -26.995 1.00 41.25 181 LYS A C 1
ATOM 1490 O O . LYS A 1 181 ? 25.235 10.625 -27.569 1.00 41.25 181 LYS A O 1
ATOM 1495 N N . GLU A 1 182 ? 23.470 9.335 -26.982 1.00 35.16 182 GLU A N 1
ATOM 1496 C CA . GLU A 1 182 ? 23.495 8.299 -28.044 1.00 35.16 182 GLU A CA 1
ATOM 1497 C C . GLU A 1 182 ? 22.232 7.400 -27.990 1.00 35.16 182 GLU A C 1
ATOM 1499 O O . GLU A 1 182 ? 21.611 7.292 -26.928 1.00 35.16 182 GLU A O 1
ATOM 1504 N N . PRO A 1 183 ? 21.786 6.796 -29.116 1.00 45.56 183 PRO A N 1
ATOM 1505 C CA . PRO A 1 183 ? 20.491 6.130 -29.208 1.00 45.56 183 PRO A CA 1
ATOM 1506 C C . PRO A 1 183 ? 20.546 4.596 -29.053 1.00 45.56 183 PRO A C 1
ATOM 1508 O O . PRO A 1 183 ? 21.433 3.928 -29.567 1.00 45.56 183 PRO A O 1
ATOM 1511 N N . ARG A 1 184 ? 19.464 4.065 -28.4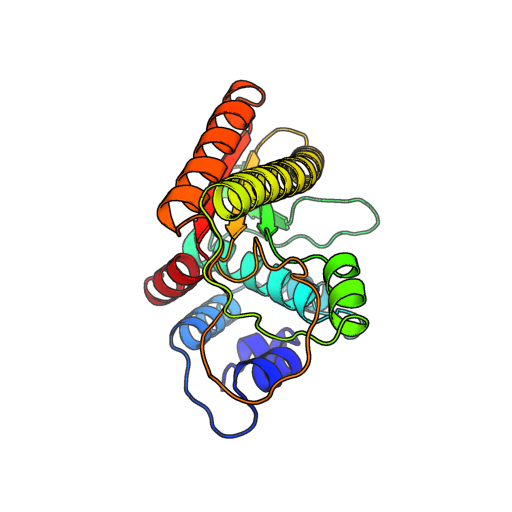61 1.00 40.91 184 ARG A N 1
ATOM 1512 C CA . ARG A 1 184 ? 18.936 2.683 -28.541 1.00 40.91 184 ARG A CA 1
ATOM 1513 C C . ARG A 1 184 ? 19.820 1.541 -28.017 1.00 40.91 184 ARG A C 1
ATOM 1515 O O . ARG A 1 184 ? 20.390 0.813 -28.812 1.00 40.91 184 ARG A O 1
ATOM 1522 N N . PHE A 1 185 ? 19.708 1.241 -26.718 1.00 31.39 185 PHE A N 1
ATOM 1523 C CA . PHE A 1 185 ? 19.769 -0.139 -26.207 1.00 31.39 185 PHE A CA 1
ATOM 1524 C C . PHE A 1 185 ? 18.844 -0.324 -24.992 1.00 31.39 185 PHE A C 1
ATOM 1526 O O . PHE A 1 185 ? 18.800 0.499 -24.082 1.00 31.39 185 PHE A O 1
ATOM 1533 N N . THR A 1 186 ? 18.079 -1.415 -24.992 1.00 34.62 186 THR A N 1
ATOM 1534 C CA . THR A 1 186 ? 17.220 -1.869 -23.892 1.00 34.62 186 THR A CA 1
ATOM 1535 C C . THR A 1 186 ? 18.066 -2.457 -22.765 1.00 34.62 186 THR A C 1
ATOM 1537 O O . THR A 1 186 ? 18.568 -3.571 -22.911 1.00 34.62 186 THR A O 1
ATOM 1540 N N . ARG A 1 187 ? 18.203 -1.753 -21.636 1.00 33.69 187 ARG A N 1
ATOM 1541 C CA . ARG A 1 187 ? 18.534 -2.335 -20.322 1.00 33.69 187 ARG A CA 1
ATOM 1542 C C . ARG A 1 187 ? 18.242 -1.313 -19.223 1.00 33.69 187 ARG A C 1
ATOM 1544 O O . ARG A 1 187 ? 18.727 -0.196 -19.275 1.00 33.69 187 ARG A O 1
ATOM 1551 N N . THR A 1 188 ? 17.420 -1.707 -18.257 1.00 37.03 188 THR A N 1
ATOM 1552 C CA . THR A 1 188 ? 17.031 -0.937 -17.066 1.00 37.03 188 THR A CA 1
ATOM 1553 C C . THR A 1 188 ? 18.254 -0.543 -16.234 1.00 37.03 188 THR A C 1
ATOM 1555 O O . THR A 1 188 ? 19.065 -1.424 -15.928 1.00 37.03 188 THR A O 1
ATOM 1558 N N . HIS A 1 189 ? 18.359 0.728 -15.819 1.00 39.31 189 HIS A N 1
ATOM 1559 C CA . HIS A 1 189 ? 19.257 1.135 -14.733 1.00 39.31 189 HIS A CA 1
ATOM 1560 C C . HIS A 1 189 ? 18.990 0.228 -13.529 1.00 39.31 189 HIS A C 1
ATOM 1562 O O . HIS A 1 189 ? 17.897 0.229 -12.965 1.00 39.31 189 HIS A O 1
ATOM 1568 N N . ARG A 1 190 ? 19.968 -0.605 -13.175 1.00 44.00 190 ARG A N 1
ATOM 1569 C CA . ARG A 1 190 ? 19.954 -1.302 -11.894 1.00 44.00 190 ARG A CA 1
ATOM 1570 C C . ARG A 1 190 ? 20.537 -0.325 -10.889 1.00 44.00 190 ARG A C 1
ATOM 1572 O O . ARG A 1 190 ? 21.649 0.146 -11.099 1.00 44.00 190 ARG A O 1
ATOM 1579 N N . SER A 1 191 ? 19.785 -0.039 -9.830 1.00 52.12 191 SER A N 1
ATOM 1580 C CA . SER A 1 191 ? 20.344 0.444 -8.567 1.00 52.12 191 SER A CA 1
ATOM 1581 C C . SER A 1 191 ? 21.709 -0.208 -8.311 1.00 52.12 191 SER A C 1
ATOM 1583 O O . SER A 1 191 ? 21.852 -1.420 -8.501 1.00 52.12 191 SER A O 1
ATOM 1585 N N . ALA A 1 192 ? 22.696 0.565 -7.850 1.00 59.84 192 ALA A N 1
ATOM 1586 C CA . ALA A 1 192 ? 23.974 0.005 -7.412 1.00 59.84 192 ALA A CA 1
ATOM 1587 C C . ALA A 1 192 ? 23.796 -0.979 -6.233 1.00 59.84 192 ALA A C 1
ATOM 1589 O O . ALA A 1 192 ? 24.657 -1.821 -5.985 1.00 59.84 192 ALA A O 1
ATOM 1590 N N . LEU A 1 193 ? 22.671 -0.895 -5.514 1.00 67.38 193 LEU A N 1
ATOM 1591 C CA . LEU A 1 193 ? 22.222 -1.899 -4.550 1.00 67.38 193 LEU A CA 1
ATOM 1592 C C . LEU A 1 193 ? 21.384 -2.980 -5.240 1.00 67.38 193 LEU A C 1
ATOM 1594 O O . LEU A 1 193 ? 20.446 -2.669 -5.980 1.00 67.38 193 LEU A O 1
ATOM 1598 N N . SER A 1 194 ? 21.678 -4.246 -4.938 1.00 74.56 194 SER A N 1
ATOM 1599 C CA . SER A 1 194 ? 20.833 -5.372 -5.338 1.00 74.56 194 SER A CA 1
ATOM 1600 C C . SER A 1 194 ? 19.461 -5.324 -4.647 1.00 74.56 194 SER A C 1
ATOM 1602 O O . SER A 1 194 ? 19.243 -4.565 -3.699 1.00 74.56 194 SER A O 1
ATOM 1604 N N . LYS A 1 195 ? 18.519 -6.166 -5.098 1.00 75.31 195 LYS A N 1
ATOM 1605 C CA . LYS A 1 195 ? 17.223 -6.329 -4.417 1.00 75.31 195 LYS A CA 1
ATOM 1606 C C . LYS A 1 195 ? 17.413 -6.717 -2.945 1.00 75.31 195 LYS A C 1
ATOM 1608 O O . LYS A 1 195 ? 16.778 -6.137 -2.068 1.00 75.31 195 LYS A O 1
ATOM 1613 N N . ASP A 1 196 ? 18.334 -7.637 -2.672 1.00 82.88 196 ASP A N 1
ATOM 1614 C CA . ASP A 1 196 ? 18.619 -8.088 -1.310 1.00 82.88 196 ASP A CA 1
ATOM 1615 C C . ASP A 1 196 ? 19.247 -6.980 -0.462 1.00 82.88 196 ASP A C 1
ATOM 1617 O O . ASP A 1 196 ? 18.868 -6.806 0.695 1.00 82.88 196 ASP A O 1
ATOM 1621 N N . ASP A 1 197 ? 20.133 -6.167 -1.042 1.00 82.62 197 ASP A N 1
ATOM 1622 C CA . ASP A 1 197 ? 20.707 -5.014 -0.346 1.00 82.62 197 ASP A CA 1
ATOM 1623 C C . ASP A 1 197 ? 19.629 -3.995 0.037 1.00 82.62 197 ASP A C 1
ATOM 1625 O O . ASP A 1 197 ? 19.576 -3.562 1.184 1.00 82.62 197 ASP A O 1
ATOM 1629 N N . ILE A 1 198 ? 18.730 -3.643 -0.889 1.00 82.50 198 ILE A N 1
ATOM 1630 C CA . ILE A 1 198 ? 17.618 -2.719 -0.613 1.00 82.50 198 ILE A CA 1
ATOM 1631 C C . ILE A 1 198 ? 16.726 -3.269 0.503 1.00 82.50 198 ILE A C 1
ATOM 1633 O O . ILE A 1 198 ? 16.397 -2.549 1.447 1.00 82.50 198 ILE A O 1
ATOM 1637 N N . LYS A 1 199 ? 16.361 -4.552 0.419 1.00 87.19 199 LYS A N 1
ATOM 1638 C CA . LYS A 1 199 ? 15.554 -5.225 1.440 1.00 87.19 199 LYS A CA 1
ATOM 1639 C C . LYS A 1 199 ? 16.238 -5.176 2.807 1.00 87.19 199 LYS A C 1
ATOM 1641 O O . LYS A 1 199 ? 15.588 -4.868 3.805 1.00 87.19 199 LYS A O 1
ATOM 1646 N N . ASN A 1 200 ? 17.541 -5.442 2.855 1.00 89.81 200 ASN A N 1
ATOM 1647 C CA . ASN A 1 200 ? 18.326 -5.399 4.086 1.00 89.81 200 ASN A CA 1
ATOM 1648 C C . ASN A 1 200 ? 18.408 -3.982 4.667 1.00 89.81 200 ASN A C 1
ATOM 1650 O O . ASN A 1 200 ? 18.225 -3.814 5.870 1.00 89.81 200 ASN A O 1
ATOM 1654 N N . GLU A 1 201 ? 18.625 -2.961 3.837 1.00 89.12 201 GLU A N 1
ATOM 1655 C CA . GLU A 1 201 ? 18.661 -1.562 4.283 1.00 89.12 201 GLU A CA 1
ATOM 1656 C C . GLU A 1 201 ? 17.309 -1.106 4.851 1.00 89.12 201 GLU A C 1
ATOM 1658 O O . GLU A 1 201 ? 17.266 -0.509 5.929 1.00 89.12 201 GLU A O 1
ATOM 1663 N N . ILE A 1 202 ? 16.196 -1.453 4.192 1.00 90.19 202 ILE A N 1
ATOM 1664 C CA . ILE A 1 202 ? 14.849 -1.179 4.714 1.00 90.19 202 ILE A CA 1
ATOM 1665 C C . ILE A 1 202 ? 14.649 -1.902 6.050 1.00 90.19 202 ILE A C 1
ATOM 1667 O O . ILE A 1 202 ? 14.283 -1.267 7.036 1.00 90.19 202 ILE A O 1
ATOM 1671 N N . ASN A 1 203 ? 14.942 -3.202 6.131 1.00 90.94 203 ASN A N 1
ATOM 1672 C CA . ASN A 1 203 ? 14.756 -3.979 7.361 1.00 90.94 203 ASN A CA 1
ATOM 1673 C C . ASN A 1 203 ? 15.608 -3.457 8.526 1.00 90.94 203 ASN A C 1
ATOM 1675 O O . ASN A 1 203 ? 15.126 -3.379 9.656 1.00 90.94 203 ASN A O 1
ATOM 1679 N N . ASN A 1 204 ? 16.853 -3.053 8.266 1.00 89.62 204 ASN A N 1
ATOM 1680 C CA . ASN A 1 204 ? 17.716 -2.437 9.273 1.00 89.62 204 ASN A CA 1
ATOM 1681 C C . ASN A 1 204 ? 17.109 -1.136 9.808 1.00 89.62 204 ASN A C 1
ATOM 1683 O O . ASN A 1 204 ? 17.098 -0.915 11.022 1.00 89.62 204 ASN A O 1
ATOM 1687 N N . PHE A 1 205 ? 16.559 -0.301 8.922 1.00 90.00 205 PHE A N 1
ATOM 1688 C CA . PHE A 1 205 ? 15.839 0.903 9.325 1.00 90.00 205 PHE A CA 1
ATOM 1689 C C . PHE A 1 205 ? 14.616 0.562 10.185 1.00 90.00 205 PHE A C 1
ATOM 1691 O O . PHE A 1 205 ? 14.453 1.115 11.274 1.00 90.00 205 PHE A O 1
ATOM 1698 N N . LEU A 1 206 ? 13.778 -0.372 9.727 1.00 91.81 206 LEU A N 1
ATOM 1699 C CA . LEU A 1 206 ? 12.554 -0.765 10.425 1.00 91.81 206 LEU A CA 1
ATOM 1700 C C . LEU A 1 206 ? 12.837 -1.317 11.822 1.00 91.81 206 LEU A C 1
ATOM 1702 O O . LEU A 1 206 ? 12.167 -0.931 12.774 1.00 91.81 206 LEU A O 1
ATOM 1706 N N . ASN A 1 207 ? 13.872 -2.144 11.969 1.00 88.94 207 ASN A N 1
ATOM 1707 C CA . ASN A 1 207 ? 14.283 -2.682 13.264 1.00 88.94 207 ASN A CA 1
ATOM 1708 C C . ASN A 1 207 ? 14.638 -1.572 14.263 1.00 88.94 207 ASN A C 1
ATOM 1710 O O . ASN A 1 207 ? 14.303 -1.670 15.443 1.00 88.94 207 ASN A O 1
ATOM 1714 N N . ASN A 1 208 ? 15.300 -0.506 13.807 1.00 89.81 208 ASN A N 1
ATOM 1715 C CA . ASN A 1 208 ? 15.614 0.642 14.657 1.00 89.81 208 ASN A CA 1
ATOM 1716 C C . ASN A 1 208 ? 14.363 1.468 14.978 1.00 89.81 208 ASN A C 1
ATOM 1718 O O . ASN A 1 208 ? 14.169 1.862 16.127 1.00 89.81 208 ASN A O 1
ATOM 1722 N N . PHE A 1 209 ? 13.490 1.685 13.992 1.00 91.94 209 PHE A N 1
ATOM 1723 C CA . PHE A 1 209 ? 12.226 2.389 14.193 1.00 91.94 209 PHE A CA 1
ATOM 1724 C C . PHE A 1 209 ? 11.337 1.668 15.219 1.00 91.94 209 PHE A C 1
ATOM 1726 O O . PHE A 1 209 ? 10.907 2.277 16.194 1.00 91.94 209 PHE A O 1
ATOM 1733 N N . SER A 1 210 ? 11.126 0.358 15.071 1.00 89.31 210 SER A N 1
ATOM 1734 C CA . SER A 1 210 ? 10.296 -0.435 15.987 1.00 89.31 210 SER A CA 1
ATOM 1735 C C . SER A 1 210 ? 10.851 -0.497 17.412 1.00 89.31 210 SER A C 1
ATOM 1737 O O . SER A 1 210 ? 10.069 -0.524 18.359 1.00 89.31 210 SER A O 1
ATOM 1739 N N . LYS A 1 211 ? 12.179 -0.450 17.600 1.00 89.94 211 LYS A N 1
ATOM 1740 C CA . LYS A 1 211 ? 12.783 -0.322 18.941 1.00 89.94 211 LYS A CA 1
ATOM 1741 C C . LYS A 1 211 ? 12.409 0.996 19.622 1.00 89.94 211 LYS A C 1
ATOM 1743 O O . LYS A 1 211 ? 12.151 1.005 20.821 1.00 89.94 211 LYS A O 1
ATOM 1748 N N . ASN A 1 212 ? 12.356 2.088 18.860 1.00 90.25 212 ASN A N 1
ATOM 1749 C CA . ASN A 1 212 ? 12.002 3.414 19.375 1.00 90.25 212 ASN A CA 1
ATOM 1750 C C . ASN A 1 212 ? 10.481 3.623 19.493 1.00 90.25 212 ASN A C 1
ATOM 1752 O O . ASN A 1 212 ? 10.033 4.482 20.251 1.00 90.25 212 ASN A O 1
ATOM 1756 N N . HIS A 1 213 ? 9.685 2.829 18.773 1.00 92.31 213 HIS A N 1
ATOM 1757 C CA . HIS A 1 213 ? 8.226 2.915 18.726 1.00 92.31 213 HIS A CA 1
ATOM 1758 C C . HIS A 1 213 ? 7.574 1.546 19.001 1.00 92.31 213 HIS A C 1
ATOM 1760 O O . HIS A 1 213 ? 6.935 0.979 18.115 1.00 92.31 213 HIS A O 1
ATOM 1766 N N . PRO A 1 214 ? 7.673 1.004 20.231 1.00 91.94 214 PRO A N 1
ATOM 1767 C CA . PRO A 1 214 ? 7.257 -0.372 20.537 1.00 91.94 214 PRO A CA 1
ATOM 1768 C C . PRO A 1 214 ? 5.746 -0.624 20.394 1.00 91.94 214 PRO A C 1
ATOM 1770 O O . PRO A 1 214 ? 5.314 -1.770 20.327 1.00 91.94 214 PRO A O 1
ATOM 1773 N N . GLN A 1 215 ? 4.929 0.433 20.348 1.00 94.25 215 GLN A N 1
ATOM 1774 C CA . GLN A 1 215 ? 3.479 0.345 20.129 1.00 94.25 215 GLN A CA 1
ATOM 1775 C C . GLN A 1 215 ? 3.091 0.318 18.641 1.00 94.25 215 GLN A C 1
ATOM 1777 O O . GLN A 1 215 ? 1.901 0.267 18.315 1.00 94.25 215 GLN A O 1
ATOM 1782 N N . ILE A 1 216 ? 4.079 0.377 17.743 1.00 95.38 216 ILE A N 1
ATOM 1783 C CA . ILE A 1 216 ? 3.886 0.392 16.298 1.00 95.38 216 ILE A CA 1
ATOM 1784 C C . ILE A 1 216 ? 4.560 -0.831 15.691 1.00 95.38 216 ILE A C 1
ATOM 1786 O O . ILE A 1 216 ? 5.778 -1.001 15.763 1.00 95.38 216 ILE A O 1
ATOM 1790 N N . THR A 1 217 ? 3.768 -1.668 15.030 1.00 95.31 217 THR A N 1
ATOM 1791 C CA . THR A 1 217 ? 4.300 -2.740 14.187 1.00 95.31 217 THR A CA 1
ATOM 1792 C C . THR A 1 217 ? 4.476 -2.216 12.769 1.00 95.31 217 THR A C 1
ATOM 1794 O O . THR A 1 217 ? 3.556 -1.612 12.222 1.00 95.31 217 THR A O 1
ATOM 1797 N N . VAL A 1 218 ? 5.634 -2.454 12.155 1.00 95.19 218 VAL A N 1
ATOM 1798 C CA . VAL A 1 218 ? 5.885 -2.071 10.761 1.00 95.19 218 VAL A CA 1
ATOM 1799 C C . VAL A 1 218 ? 6.203 -3.313 9.940 1.00 95.19 218 VAL A C 1
ATOM 1801 O O . VAL A 1 218 ? 7.027 -4.127 10.347 1.00 95.19 218 VAL A O 1
ATOM 1804 N N . GLU A 1 219 ? 5.558 -3.455 8.785 1.00 94.62 219 GLU A N 1
ATOM 1805 C CA . GLU A 1 219 ? 5.805 -4.540 7.835 1.00 94.62 219 GLU A CA 1
ATOM 1806 C C . GLU A 1 219 ? 6.128 -3.945 6.462 1.00 94.62 219 GLU A C 1
ATOM 1808 O O . GLU A 1 219 ? 5.288 -3.273 5.863 1.00 94.62 219 GLU A O 1
ATOM 1813 N N . ALA A 1 220 ? 7.344 -4.178 5.961 1.00 92.94 220 ALA A N 1
ATOM 1814 C CA . ALA A 1 220 ? 7.702 -3.815 4.594 1.00 92.94 220 ALA A CA 1
ATOM 1815 C C . ALA A 1 220 ? 7.370 -4.949 3.622 1.00 92.94 220 ALA A C 1
ATOM 1817 O O . ALA A 1 220 ? 7.745 -6.100 3.849 1.00 92.94 220 ALA A O 1
ATOM 1818 N N . ILE A 1 221 ? 6.710 -4.616 2.513 1.00 91.56 221 ILE A N 1
ATOM 1819 C CA . ILE A 1 221 ? 6.246 -5.590 1.523 1.00 91.56 221 ILE A CA 1
ATOM 1820 C C . ILE A 1 221 ? 6.709 -5.161 0.133 1.00 91.56 221 ILE A C 1
ATOM 1822 O O . ILE A 1 221 ? 6.442 -4.041 -0.305 1.00 91.56 221 ILE A O 1
ATOM 1826 N N . TYR A 1 222 ? 7.386 -6.064 -0.577 1.00 88.31 222 TYR A N 1
ATOM 1827 C CA . TYR A 1 222 ? 7.691 -5.841 -1.984 1.00 88.31 222 TYR A CA 1
ATOM 1828 C C . TYR A 1 222 ? 6.395 -5.896 -2.800 1.00 88.31 222 TYR A C 1
ATOM 1830 O O . TYR A 1 222 ? 5.597 -6.820 -2.652 1.00 88.31 222 TYR A O 1
ATOM 1838 N N . PHE A 1 223 ? 6.180 -4.917 -3.674 1.00 83.62 223 PHE A N 1
ATOM 1839 C CA . PHE A 1 223 ? 4.932 -4.778 -4.425 1.00 83.62 223 PHE A CA 1
ATOM 1840 C C . PHE A 1 223 ? 4.585 -6.011 -5.279 1.00 83.62 223 PHE A C 1
ATOM 1842 O O . PHE A 1 223 ? 3.415 -6.380 -5.372 1.00 83.62 223 PHE A O 1
ATOM 1849 N N . GLY A 1 224 ? 5.591 -6.688 -5.848 1.00 80.25 224 GLY A N 1
ATOM 1850 C CA . GLY A 1 224 ? 5.388 -7.956 -6.561 1.00 80.25 224 GLY A CA 1
ATOM 1851 C C . GLY A 1 224 ? 4.820 -9.049 -5.650 1.00 80.25 224 GLY A C 1
ATOM 1852 O O . GLY A 1 224 ? 3.791 -9.637 -5.971 1.00 80.25 224 GLY A O 1
ATOM 1853 N N . ASP A 1 225 ? 5.407 -9.222 -4.463 1.00 87.00 225 ASP A N 1
ATOM 1854 C CA . ASP A 1 225 ? 4.947 -10.207 -3.476 1.00 87.00 225 ASP A CA 1
ATOM 1855 C C . ASP A 1 225 ? 3.525 -9.892 -2.984 1.00 87.00 225 ASP A C 1
ATOM 1857 O O . ASP A 1 225 ? 2.748 -10.798 -2.684 1.00 87.00 225 ASP A O 1
ATOM 1861 N N . LEU A 1 226 ? 3.157 -8.606 -2.894 1.00 89.81 226 LEU A N 1
ATOM 1862 C CA . LEU A 1 226 ? 1.801 -8.205 -2.518 1.00 89.81 226 LEU A CA 1
ATOM 1863 C C . LEU A 1 226 ? 0.774 -8.641 -3.572 1.00 89.81 226 LEU A C 1
ATOM 1865 O O . LEU A 1 226 ? -0.292 -9.133 -3.208 1.00 89.81 226 LEU A O 1
ATOM 1869 N N . ARG A 1 227 ? 1.091 -8.506 -4.867 1.00 87.06 227 ARG A N 1
ATOM 1870 C CA . ARG A 1 227 ? 0.223 -8.995 -5.955 1.00 87.06 227 ARG A CA 1
ATOM 1871 C C . ARG A 1 227 ? 0.055 -10.507 -5.900 1.00 87.06 227 ARG A C 1
ATOM 1873 O O . ARG A 1 227 ? -1.071 -10.988 -6.004 1.00 87.06 227 ARG A O 1
ATOM 1880 N N . ASP A 1 228 ? 1.140 -11.239 -5.667 1.00 88.12 228 ASP A N 1
ATOM 1881 C CA . ASP A 1 228 ? 1.087 -12.695 -5.529 1.00 88.12 228 ASP A CA 1
ATOM 1882 C C . ASP A 1 228 ? 0.235 -13.114 -4.325 1.00 88.12 228 ASP A C 1
ATOM 1884 O O . ASP A 1 228 ? -0.554 -14.055 -4.411 1.00 88.12 228 ASP A O 1
ATOM 1888 N N . LYS A 1 229 ? 0.317 -12.383 -3.208 1.00 94.12 229 LYS A N 1
ATOM 1889 C CA . LYS A 1 229 ? -0.547 -12.620 -2.044 1.00 94.12 229 LYS A CA 1
ATOM 1890 C C . LYS A 1 229 ? -2.022 -12.343 -2.328 1.00 94.12 229 LYS A C 1
ATOM 1892 O O . LYS A 1 229 ? -2.847 -13.114 -1.860 1.00 94.12 229 LYS A O 1
ATOM 1897 N N . VAL A 1 230 ? -2.356 -11.311 -3.108 1.00 92.19 230 VAL A N 1
ATOM 1898 C CA . VAL A 1 230 ? -3.747 -11.037 -3.532 1.00 92.19 230 VAL A CA 1
ATOM 1899 C C . VAL A 1 230 ? -4.306 -12.171 -4.391 1.00 92.19 230 VAL A C 1
ATOM 1901 O O . VAL A 1 230 ? -5.472 -12.512 -4.277 1.00 92.19 230 VAL A O 1
ATOM 1904 N N . ILE A 1 231 ? -3.492 -12.798 -5.242 1.00 89.88 231 ILE A N 1
ATOM 1905 C CA . ILE A 1 231 ? -3.941 -13.959 -6.034 1.00 89.88 231 ILE A CA 1
ATOM 1906 C C . ILE A 1 231 ? -4.270 -15.157 -5.130 1.00 89.88 231 ILE A C 1
ATOM 1908 O O . ILE A 1 231 ? -5.100 -15.993 -5.473 1.00 89.88 231 ILE A O 1
ATOM 1912 N N . ASN A 1 232 ? -3.605 -15.246 -3.979 1.00 87.81 232 ASN A N 1
ATOM 1913 C CA . ASN A 1 232 ? -3.745 -16.348 -3.036 1.00 87.81 232 ASN A CA 1
ATOM 1914 C C . ASN A 1 232 ? -4.641 -16.012 -1.831 1.00 87.81 232 ASN A C 1
ATOM 1916 O O . ASN A 1 232 ? -4.790 -16.863 -0.948 1.00 87.81 232 ASN A O 1
ATOM 1920 N N . SER A 1 233 ? -5.226 -14.809 -1.765 1.00 80.81 233 SER A N 1
ATOM 1921 C CA . SER A 1 233 ? -6.214 -14.476 -0.741 1.00 80.81 233 SER A CA 1
ATOM 1922 C C . SER A 1 233 ? -7.529 -15.176 -1.088 1.00 80.81 233 SER A C 1
ATOM 1924 O O . SER A 1 233 ? -8.001 -15.135 -2.224 1.00 80.81 233 SER A O 1
ATOM 1926 N N . LYS A 1 234 ? -8.062 -15.919 -0.118 1.00 58.69 234 LYS A N 1
ATOM 1927 C CA . LYS A 1 234 ? -9.303 -16.686 -0.254 1.00 58.69 234 LYS A CA 1
ATOM 1928 C C . LYS A 1 234 ? -10.490 -15.865 0.208 1.00 58.69 234 LYS A C 1
ATOM 1930 O O . LYS A 1 234 ? -10.357 -15.239 1.282 1.00 58.69 234 LYS A O 1
#